Protein AF-A0AAD2Q0A9-F1 (afdb_monomer)

Nearest PDB structures (foldseek):
  6c7n-assembly1_A  TM=9.417E-01  e=1.596E-20  Sorghum bicolor
  5ou5-assembly1_A  TM=9.445E-01  e=5.425E-20  Zea mays
  1o0s-assembly1_A  TM=9.438E-01  e=5.722E-20  Ascaris suum
  6w53-assembly1_A  TM=9.276E-01  e=2.250E-18  Trypanosoma cruzi
  6w57-assembly1_A  TM=9.259E-01  e=3.443E-18  Trypanosoma cruzi

Structure (mmCIF, N/CA/C/O backbone):
data_AF-A0AAD2Q0A9-F1
#
_entry.id   AF-A0AAD2Q0A9-F1
#
loop_
_atom_site.group_PDB
_atom_site.id
_atom_site.type_symbol
_atom_site.label_atom_id
_atom_site.label_alt_id
_atom_site.label_comp_id
_atom_site.label_asym_id
_atom_site.label_entity_id
_atom_site.label_seq_id
_atom_site.pdbx_PDB_ins_code
_atom_site.Cartn_x
_atom_site.Cartn_y
_atom_site.Cartn_z
_atom_site.occupancy
_atom_site.B_iso_or_equiv
_atom_site.auth_seq_id
_atom_site.auth_comp_id
_atom_site.auth_asym_id
_atom_site.auth_atom_id
_atom_site.pdbx_PDB_model_num
ATOM 1 N N . MET A 1 1 ? -3.904 8.468 -7.027 1.00 68.75 1 MET A N 1
ATOM 2 C CA . MET A 1 1 ? -4.883 7.768 -7.883 1.00 68.75 1 MET A CA 1
ATOM 3 C C . MET A 1 1 ? -4.552 6.270 -8.038 1.00 68.75 1 MET A C 1
ATOM 5 O O . MET A 1 1 ? -4.933 5.677 -9.025 1.00 68.75 1 MET A O 1
ATOM 9 N N . GLN A 1 2 ? -3.884 5.630 -7.062 1.00 85.38 2 GLN A N 1
ATOM 10 C CA . GLN A 1 2 ? -3.440 4.222 -7.169 1.00 85.38 2 GLN A CA 1
ATOM 11 C C . GLN A 1 2 ? -4.469 3.221 -6.608 1.00 85.38 2 GLN A C 1
ATOM 13 O O . GLN A 1 2 ? -4.678 2.162 -7.181 1.00 85.38 2 GLN A O 1
ATOM 18 N N . LEU A 1 3 ? -5.215 3.592 -5.556 1.00 88.56 3 LEU A N 1
ATOM 19 C CA . LEU A 1 3 ? -6.382 2.806 -5.116 1.00 88.56 3 LEU A CA 1
ATOM 20 C C . LEU A 1 3 ? -7.463 2.711 -6.203 1.00 88.56 3 LEU A C 1
ATOM 22 O O . LEU A 1 3 ? -8.149 1.704 -6.298 1.00 88.56 3 LEU A O 1
ATOM 26 N N . MET A 1 4 ? -7.592 3.752 -7.033 1.00 92.31 4 MET A N 1
ATOM 27 C CA . MET A 1 4 ? -8.469 3.728 -8.205 1.00 92.31 4 MET A CA 1
ATOM 28 C C . MET A 1 4 ? -8.025 2.653 -9.193 1.00 92.31 4 MET A C 1
ATOM 30 O O . MET A 1 4 ? -8.854 1.851 -9.605 1.00 92.31 4 MET A O 1
ATOM 34 N N . SER A 1 5 ? -6.720 2.613 -9.491 1.00 89.31 5 SER A N 1
ATOM 35 C CA . SER A 1 5 ? -6.127 1.630 -10.397 1.00 89.31 5 SER A CA 1
ATOM 36 C C . SER A 1 5 ? -6.459 0.196 -9.990 1.00 89.31 5 SER A C 1
ATOM 38 O O . SER A 1 5 ? -6.957 -0.566 -10.812 1.00 89.31 5 SER A O 1
ATOM 40 N N . PHE A 1 6 ? -6.307 -0.134 -8.701 1.00 89.62 6 PHE A N 1
ATOM 41 C CA . PHE A 1 6 ? -6.691 -1.443 -8.164 1.00 89.62 6 PHE A CA 1
ATOM 42 C C . PHE A 1 6 ? -8.126 -1.830 -8.552 1.00 89.62 6 PHE A C 1
ATOM 44 O O . PHE A 1 6 ? -8.343 -2.879 -9.146 1.00 89.62 6 PHE A O 1
ATOM 51 N N . PHE A 1 7 ? -9.109 -0.966 -8.284 1.00 94.44 7 PHE A N 1
ATOM 52 C CA . PHE A 1 7 ? -10.502 -1.268 -8.618 1.00 94.44 7 PHE A CA 1
ATOM 53 C C . PHE A 1 7 ? -10.746 -1.358 -10.128 1.00 94.44 7 PHE A C 1
ATOM 55 O O . PHE A 1 7 ? -11.508 -2.214 -10.572 1.00 94.44 7 PHE A O 1
ATOM 62 N N . THR A 1 8 ? -10.111 -0.496 -10.922 1.00 93.38 8 THR A N 1
ATOM 63 C CA . THR A 1 8 ? -10.295 -0.502 -12.379 1.00 93.38 8 THR A CA 1
ATOM 64 C C . THR A 1 8 ? -9.646 -1.707 -13.055 1.00 93.38 8 THR A C 1
ATOM 66 O O . THR A 1 8 ? -10.203 -2.229 -14.017 1.00 93.38 8 THR A O 1
ATOM 69 N N . LEU A 1 9 ? -8.515 -2.197 -12.535 1.00 88.31 9 LEU A N 1
ATOM 7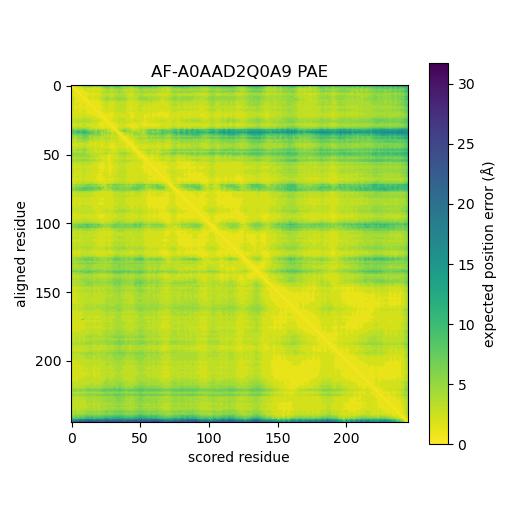0 C CA . LEU A 1 9 ? -7.879 -3.438 -12.993 1.00 88.31 9 LEU A CA 1
ATOM 71 C C . LEU A 1 9 ? -8.764 -4.658 -12.710 1.00 88.31 9 LEU A C 1
ATOM 73 O O . LEU A 1 9 ? -8.831 -5.570 -13.529 1.00 88.31 9 LEU A O 1
ATOM 77 N N . GLU A 1 10 ? -9.518 -4.621 -11.611 1.00 90.94 10 GLU A N 1
ATOM 78 C CA . GLU A 1 10 ? -10.544 -5.617 -11.271 1.00 90.94 10 GLU A CA 1
ATOM 79 C C . GLU A 1 10 ? -11.866 -5.426 -12.049 1.00 90.94 10 GLU A C 1
ATOM 81 O O . GLU A 1 10 ? -12.859 -6.107 -11.792 1.00 90.94 10 GLU A O 1
ATOM 86 N N . GLY A 1 11 ? -11.897 -4.510 -13.024 1.00 95.25 11 GLY A N 1
ATOM 87 C CA . GLY A 1 11 ? -13.002 -4.344 -13.968 1.00 95.25 11 GLY A CA 1
ATOM 88 C C . GLY A 1 11 ? -14.082 -3.342 -13.560 1.00 95.25 11 GLY A C 1
ATOM 89 O O . GLY A 1 11 ? -15.088 -3.235 -14.262 1.00 95.25 11 GLY A O 1
ATOM 90 N N . LEU A 1 12 ? -13.905 -2.594 -12.465 1.00 96.81 12 LEU A N 1
ATOM 91 C CA . LEU A 1 12 ? -14.829 -1.510 -12.118 1.00 96.81 12 LEU A CA 1
ATOM 92 C C . LEU A 1 12 ? -14.618 -0.311 -13.048 1.00 96.81 12 LEU A C 1
ATOM 94 O O . LEU A 1 12 ? -13.498 0.020 -13.437 1.00 96.81 12 LEU A O 1
ATOM 98 N N . SER A 1 13 ? -15.698 0.404 -13.347 1.00 96.44 13 SER A N 1
ATOM 99 C CA . SER A 1 13 ? -15.586 1.733 -13.944 1.00 96.44 13 SER A CA 1
ATOM 100 C C . SER A 1 13 ? -14.914 2.716 -12.978 1.00 96.44 13 SER A C 1
ATOM 102 O O . SER A 1 13 ? -14.933 2.542 -11.757 1.00 96.44 13 SER A O 1
ATOM 104 N N . GLU A 1 14 ? -14.370 3.812 -13.511 1.00 94.12 14 GLU A N 1
ATOM 105 C CA . GLU A 1 14 ? -13.808 4.894 -12.694 1.00 94.12 14 GLU A CA 1
ATOM 106 C C . GLU A 1 14 ? -14.829 5.416 -11.670 1.00 94.12 14 GLU A C 1
ATOM 108 O O . GLU A 1 14 ? -14.496 5.659 -10.512 1.00 94.12 14 GLU A O 1
ATOM 113 N N . GLN A 1 15 ? -16.100 5.545 -12.057 1.00 93.62 15 GLN A N 1
ATOM 114 C CA . GLN A 1 15 ? -17.137 5.987 -11.133 1.00 93.62 15 GLN A CA 1
ATOM 115 C C . GLN A 1 15 ? -17.336 4.993 -9.980 1.00 93.62 15 GLN A C 1
ATOM 117 O O . GLN A 1 15 ? -17.317 5.412 -8.822 1.00 93.62 15 GLN A O 1
ATOM 122 N N . GLU A 1 16 ? -17.487 3.702 -10.280 1.00 95.12 16 GLU A N 1
ATOM 123 C CA . GLU A 1 16 ? -17.683 2.666 -9.260 1.00 95.12 16 GLU A CA 1
ATOM 124 C C . GLU A 1 16 ? -16.478 2.569 -8.321 1.00 95.12 16 GLU A C 1
ATOM 126 O O . GLU A 1 16 ? -16.653 2.486 -7.107 1.00 95.12 16 GLU A O 1
ATOM 131 N N . ALA A 1 17 ? -15.257 2.633 -8.864 1.00 95.31 17 ALA A N 1
ATOM 132 C CA . ALA A 1 17 ? -14.016 2.656 -8.094 1.00 95.31 17 ALA A CA 1
ATOM 133 C C . ALA A 1 17 ? -13.975 3.846 -7.122 1.00 95.31 17 ALA A C 1
ATOM 135 O O . ALA A 1 17 ? -13.686 3.691 -5.934 1.00 95.31 17 ALA A O 1
ATOM 136 N N . ARG A 1 18 ? -14.336 5.039 -7.607 1.00 93.50 18 ARG A N 1
ATOM 137 C CA . ARG A 1 18 ? -14.375 6.270 -6.807 1.00 93.50 18 ARG A CA 1
ATOM 138 C C . ARG A 1 18 ? -15.386 6.176 -5.670 1.00 93.50 18 ARG A C 1
ATOM 140 O O . ARG A 1 18 ? -15.110 6.633 -4.566 1.00 93.50 18 ARG A O 1
ATOM 147 N N . GLU A 1 19 ? -16.529 5.546 -5.917 1.00 94.06 19 GLU A N 1
ATOM 148 C CA . GLU A 1 19 ? -17.577 5.320 -4.917 1.00 94.06 19 GLU A CA 1
ATOM 149 C C . GLU A 1 19 ? -17.174 4.308 -3.828 1.00 94.06 19 GLU A C 1
ATOM 151 O O . GLU A 1 19 ? -17.809 4.273 -2.770 1.00 94.06 19 GLU A O 1
ATOM 156 N N . ARG A 1 20 ? -16.087 3.542 -4.009 1.00 95.44 20 ARG A N 1
ATOM 157 C CA . ARG A 1 20 ? -15.498 2.700 -2.947 1.00 95.44 20 ARG A CA 1
ATOM 158 C C . ARG A 1 20 ? -14.573 3.459 -1.998 1.00 95.44 20 ARG A C 1
ATOM 160 O O . ARG A 1 20 ? -14.198 2.914 -0.963 1.00 95.44 20 ARG A O 1
ATOM 167 N N . ILE A 1 21 ? -14.209 4.698 -2.322 1.00 95.62 21 ILE A N 1
ATOM 168 C CA . ILE A 1 21 ? -13.228 5.479 -1.567 1.00 95.62 21 ILE A CA 1
ATOM 169 C C . ILE A 1 21 ? -13.941 6.605 -0.811 1.00 95.62 21 ILE A C 1
ATOM 171 O O . ILE A 1 21 ? -14.743 7.359 -1.363 1.00 95.62 21 ILE A O 1
ATOM 175 N N . TYR A 1 22 ? -13.629 6.724 0.478 1.00 96.38 22 TYR A N 1
ATOM 176 C CA . TYR A 1 22 ? -14.117 7.788 1.349 1.00 96.38 22 TYR A CA 1
ATOM 177 C C . TYR A 1 22 ? -12.916 8.491 1.969 1.00 96.38 22 TYR A C 1
ATOM 179 O O . TYR A 1 22 ? -12.043 7.846 2.546 1.00 96.38 22 TYR A O 1
ATOM 187 N N . LEU A 1 23 ? -12.873 9.816 1.851 1.00 95.94 23 LEU A N 1
ATOM 188 C CA . LEU A 1 23 ? -11.824 10.627 2.455 1.00 95.94 23 LEU A CA 1
ATOM 189 C C . LEU A 1 23 ? -12.352 11.358 3.687 1.00 95.94 23 LEU A C 1
ATOM 191 O O . LEU A 1 23 ? -13.476 11.863 3.703 1.00 95.94 23 LEU A O 1
ATOM 195 N N . VAL A 1 24 ? -11.501 11.445 4.702 1.00 95.50 24 VAL A N 1
ATOM 196 C CA . VAL A 1 24 ? -11.751 12.155 5.955 1.00 95.50 24 VAL A CA 1
ATOM 197 C C . VAL A 1 24 ? -10.560 13.072 6.207 1.00 95.50 24 VAL A C 1
ATOM 199 O O . VAL A 1 24 ? -9.417 12.684 5.977 1.00 95.50 24 VAL A O 1
ATOM 202 N N . ASP A 1 25 ? -10.817 14.295 6.658 1.00 93.81 25 ASP A N 1
ATOM 203 C CA . ASP A 1 25 ? -9.774 15.214 7.118 1.00 93.81 25 ASP A CA 1
ATOM 204 C C . ASP A 1 25 ? -10.146 15.827 8.479 1.00 93.81 25 ASP A C 1
ATOM 206 O O . ASP A 1 25 ? -11.088 15.380 9.134 1.00 93.81 25 ASP A O 1
ATOM 210 N N . SER A 1 26 ? -9.428 16.867 8.907 1.00 90.75 26 SER A N 1
ATOM 211 C CA . SER A 1 26 ? -9.621 17.518 10.207 1.00 90.75 26 SER A CA 1
ATOM 212 C C . SER A 1 26 ? -11.027 18.078 10.475 1.00 90.75 26 SER A C 1
ATOM 214 O O . SER A 1 26 ? -11.339 18.334 11.634 1.00 90.75 26 SER A O 1
ATOM 216 N N . GLN A 1 27 ? -11.886 18.263 9.463 1.00 91.56 27 GLN A N 1
ATOM 217 C CA . GLN A 1 27 ? -13.292 18.666 9.671 1.00 91.56 27 GLN A CA 1
ATOM 218 C C . GLN A 1 27 ? -14.304 17.539 9.376 1.00 91.56 27 GLN A C 1
ATOM 220 O O . GLN A 1 27 ? -15.504 17.798 9.295 1.00 91.56 27 GLN A O 1
ATOM 225 N N . GLY A 1 28 ? -13.838 16.300 9.165 1.00 94.12 28 GLY A N 1
ATOM 226 C CA . GLY A 1 28 ? -14.681 15.116 8.962 1.00 94.12 28 GLY A CA 1
ATOM 227 C C . GLY A 1 28 ? -14.747 14.594 7.525 1.00 94.12 28 GLY A C 1
ATOM 228 O O . GLY A 1 28 ? -13.816 14.798 6.739 1.00 94.12 28 GLY A O 1
ATOM 229 N N . LEU A 1 29 ? -15.851 13.915 7.187 1.00 96.81 29 LEU A N 1
ATOM 230 C CA . LEU A 1 29 ? -16.098 13.281 5.882 1.00 96.81 29 LEU A CA 1
ATOM 231 C C . LEU A 1 29 ? -16.088 14.299 4.733 1.00 96.81 29 LEU A C 1
ATOM 233 O O . LEU A 1 29 ? -16.687 15.367 4.837 1.00 96.81 29 LEU A O 1
ATOM 237 N N . ILE A 1 30 ? -15.421 13.997 3.617 1.00 96.31 30 ILE A N 1
ATOM 238 C CA . ILE A 1 30 ? -15.413 14.845 2.413 1.00 96.31 30 ILE A CA 1
ATOM 239 C C . ILE A 1 30 ? -16.629 14.521 1.531 1.00 96.31 30 ILE A C 1
ATOM 241 O O . ILE A 1 30 ? -16.757 13.414 1.012 1.00 96.31 30 ILE A O 1
ATOM 245 N N . TYR A 1 31 ? -17.509 15.504 1.326 1.00 95.62 31 TYR A N 1
ATOM 246 C CA . TYR A 1 31 ? -18.719 15.379 0.508 1.00 95.62 31 TYR A CA 1
ATOM 247 C C . TYR A 1 31 ? -19.056 16.684 -0.223 1.00 95.62 31 TYR A C 1
ATOM 249 O O . TYR A 1 31 ? -18.583 17.765 0.146 1.00 95.62 31 TYR A O 1
ATOM 257 N N . THR A 1 32 ? -19.861 16.584 -1.279 1.00 91.75 32 THR A N 1
ATOM 258 C CA . THR A 1 32 ? -20.321 17.740 -2.054 1.00 91.75 32 THR A CA 1
ATOM 259 C C . THR A 1 32 ? -21.258 18.600 -1.205 1.00 91.75 32 THR A C 1
ATOM 261 O O . THR A 1 32 ? -22.229 18.104 -0.650 1.00 91.75 32 THR A O 1
ATOM 264 N N . GLY A 1 33 ? -20.978 19.901 -1.097 1.00 85.81 33 GLY A N 1
ATOM 265 C CA . GLY A 1 33 ? -21.754 20.822 -0.251 1.00 85.81 33 GLY A CA 1
ATOM 266 C C . GLY A 1 33 ? -21.142 21.092 1.127 1.00 85.81 33 GLY A C 1
ATOM 267 O O . GLY A 1 33 ? -21.674 21.903 1.879 1.00 85.81 33 GLY A O 1
ATOM 268 N N . ARG A 1 34 ? -19.981 20.498 1.438 1.00 86.31 34 ARG A N 1
ATOM 269 C CA . ARG A 1 34 ? -19.195 20.788 2.651 1.00 86.31 34 ARG A CA 1
ATOM 270 C C . ARG A 1 34 ? -18.517 22.176 2.657 1.00 86.31 34 ARG A C 1
ATOM 272 O O . ARG A 1 34 ? -17.910 22.562 3.651 1.00 86.31 34 ARG A O 1
ATOM 279 N N . GLY A 1 35 ? -18.637 22.941 1.574 1.00 85.69 35 GLY A N 1
ATOM 280 C CA . GLY A 1 35 ? -17.975 24.234 1.382 1.00 85.69 35 GLY A CA 1
ATOM 281 C C . GLY A 1 35 ? -16.762 24.125 0.457 1.00 85.69 35 GLY A C 1
ATOM 282 O O . GLY A 1 35 ? -16.683 23.200 -0.349 1.00 85.69 35 GLY A O 1
ATOM 283 N N . ALA A 1 36 ? -15.836 25.083 0.557 1.00 87.50 36 ALA A N 1
ATOM 284 C CA . ALA A 1 36 ? -14.638 25.120 -0.279 1.00 87.50 36 ALA A CA 1
ATOM 285 C C . ALA A 1 36 ? -13.704 23.940 0.039 1.00 87.50 36 ALA A C 1
ATOM 287 O O . ALA A 1 36 ? -13.286 23.755 1.184 1.00 87.50 36 ALA A O 1
ATOM 288 N N . LEU A 1 37 ? -13.363 23.159 -0.985 1.00 89.62 37 LEU A N 1
ATOM 289 C CA . LEU A 1 37 ? -12.436 22.035 -0.906 1.00 89.62 37 LEU A CA 1
ATOM 290 C C . LEU A 1 37 ? -11.210 22.330 -1.775 1.00 89.62 37 LEU A C 1
ATOM 292 O O . LEU A 1 37 ? -11.274 23.093 -2.731 1.00 89.62 37 LEU A O 1
ATOM 296 N N . ALA A 1 38 ? -10.071 21.731 -1.433 1.00 87.56 38 ALA A N 1
ATOM 297 C CA . ALA A 1 38 ? -8.942 21.716 -2.356 1.00 87.56 38 ALA A CA 1
ATOM 298 C C . ALA A 1 38 ? -9.289 20.828 -3.561 1.00 87.56 38 ALA A C 1
ATOM 300 O O . ALA A 1 38 ? -9.920 19.789 -3.378 1.00 87.56 38 ALA A O 1
ATOM 301 N N . GLU A 1 39 ? -8.820 21.181 -4.758 1.00 86.12 39 GLU A N 1
ATOM 302 C CA . GLU A 1 39 ? -9.144 20.487 -6.019 1.00 86.12 39 GLU A CA 1
ATOM 303 C C . GLU A 1 39 ? -8.968 18.958 -5.931 1.00 86.12 39 GLU A C 1
ATOM 305 O O . GLU A 1 39 ? -9.859 18.185 -6.277 1.00 86.12 39 GLU A O 1
ATOM 310 N N . HIS A 1 40 ? -7.865 18.495 -5.334 1.00 84.81 40 HIS A N 1
ATOM 311 C CA . HIS A 1 40 ? -7.590 17.062 -5.164 1.00 84.81 40 HIS A CA 1
ATOM 312 C C . HIS A 1 40 ? -8.579 16.329 -4.231 1.00 84.81 40 HIS A C 1
ATOM 314 O O . HIS A 1 40 ? -8.655 15.101 -4.261 1.00 84.81 40 HIS A O 1
ATOM 320 N N . LYS A 1 41 ? -9.332 17.050 -3.389 1.00 88.69 41 LYS A N 1
ATOM 321 C CA . LYS A 1 41 ? -10.391 16.504 -2.521 1.00 88.69 41 LYS A CA 1
ATOM 322 C C . LYS A 1 41 ? -11.747 16.476 -3.218 1.00 88.69 41 LYS A C 1
ATOM 324 O O . LYS A 1 41 ? -12.554 15.603 -2.913 1.00 88.69 41 LYS A O 1
ATOM 329 N N . GLU A 1 42 ? -11.997 17.402 -4.142 1.00 90.88 42 GLU A N 1
ATOM 330 C CA . GLU A 1 42 ? -13.268 17.489 -4.872 1.00 90.88 42 GLU A CA 1
ATOM 331 C C . GLU A 1 42 ? -13.534 16.235 -5.698 1.00 90.88 42 GLU A C 1
ATOM 333 O O . GLU A 1 42 ? -14.661 15.738 -5.726 1.00 90.88 42 GLU A O 1
ATOM 338 N N . TYR A 1 43 ? -12.484 15.676 -6.303 1.00 90.94 43 TYR A N 1
ATOM 339 C CA . TYR A 1 43 ? -12.585 14.444 -7.077 1.00 90.94 43 TYR A CA 1
ATOM 340 C C . TYR A 1 43 ? -13.192 13.294 -6.248 1.00 90.94 43 TYR A C 1
ATOM 342 O O . TYR A 1 43 ? -14.120 12.628 -6.706 1.00 90.94 43 TYR A O 1
ATOM 350 N N . PHE A 1 44 ? -12.763 13.116 -4.993 1.00 93.12 44 PHE A N 1
ATOM 351 C CA . PHE A 1 44 ? -13.258 12.066 -4.088 1.00 93.12 44 PHE A CA 1
ATOM 352 C C . PHE A 1 44 ? -14.411 12.502 -3.175 1.00 93.12 44 PHE A C 1
ATOM 354 O O . PHE A 1 44 ? -14.829 11.740 -2.302 1.00 93.12 44 PHE A O 1
ATOM 361 N N . ALA A 1 45 ? -14.944 13.712 -3.349 1.00 94.62 45 ALA A N 1
ATOM 362 C CA . ALA A 1 45 ? -16.076 14.158 -2.556 1.00 94.62 45 ALA A CA 1
ATOM 363 C C . ALA A 1 45 ? -17.306 13.282 -2.837 1.00 94.62 45 ALA A C 1
ATOM 365 O O . ALA A 1 45 ? -17.706 13.083 -3.991 1.00 94.62 45 ALA A O 1
ATOM 366 N N . ARG A 1 46 ? -17.922 12.775 -1.763 1.00 94.94 46 ARG A N 1
ATOM 367 C CA . ARG A 1 46 ? -19.180 12.023 -1.822 1.00 94.94 46 ARG A CA 1
ATOM 368 C C . ARG A 1 46 ? -20.297 12.887 -2.389 1.00 94.94 46 ARG A C 1
ATOM 370 O O . ARG A 1 46 ? -20.683 13.881 -1.778 1.00 94.94 46 ARG A O 1
ATOM 377 N N . ARG A 1 47 ? -20.800 12.504 -3.563 1.00 92.38 47 ARG A N 1
ATOM 378 C CA . ARG A 1 47 ? -21.910 13.188 -4.252 1.00 92.38 47 ARG A CA 1
ATOM 379 C C . ARG A 1 47 ? -23.276 12.663 -3.813 1.00 92.38 47 ARG A C 1
ATOM 381 O O . ARG A 1 47 ? -24.282 13.335 -3.985 1.00 92.38 47 ARG A O 1
ATOM 388 N N . ASP A 1 48 ? -23.287 11.460 -3.259 1.00 91.81 48 ASP A N 1
ATOM 389 C CA . ASP A 1 48 ? -24.448 10.718 -2.782 1.00 91.81 48 ASP A CA 1
ATOM 390 C C . ASP A 1 48 ? -24.834 11.057 -1.331 1.00 91.81 48 ASP A C 1
ATOM 392 O O . ASP A 1 48 ? -25.903 10.661 -0.870 1.00 91.81 48 ASP A O 1
ATOM 396 N N . TYR A 1 49 ? -23.998 11.811 -0.610 1.00 94.25 49 TYR A N 1
ATOM 397 C CA . TYR A 1 49 ? -24.265 12.217 0.767 1.00 94.25 49 TYR A CA 1
ATOM 398 C C . TYR A 1 49 ? -24.882 13.619 0.848 1.00 94.25 49 TYR A C 1
ATOM 400 O O . TYR A 1 49 ? -24.247 14.606 0.481 1.00 94.25 49 TYR A O 1
ATOM 408 N N . THR A 1 50 ? -26.099 13.710 1.392 1.00 91.12 50 THR A N 1
ATOM 409 C CA . THR A 1 50 ? -26.849 14.971 1.584 1.00 91.12 50 THR A CA 1
ATOM 410 C C . THR A 1 50 ? -27.203 15.259 3.050 1.00 91.12 50 THR A C 1
ATOM 412 O O . THR A 1 50 ? -27.949 16.194 3.341 1.00 91.12 50 THR A O 1
ATOM 415 N N . GLY A 1 51 ? -26.689 14.451 3.983 1.00 91.94 51 GLY A N 1
ATOM 416 C CA . GLY A 1 51 ? -26.950 14.589 5.415 1.00 91.94 51 GLY A CA 1
ATOM 417 C C . GLY A 1 51 ? -26.163 15.724 6.092 1.00 91.94 51 GLY A C 1
ATOM 418 O O . GLY A 1 51 ? -25.373 16.424 5.451 1.00 91.94 51 GLY A O 1
ATOM 419 N N . PRO A 1 52 ? -26.346 15.915 7.414 1.00 94.00 52 PRO A N 1
ATOM 420 C CA . PRO A 1 52 ? -25.575 16.891 8.184 1.00 94.00 52 PRO A CA 1
ATOM 421 C C . PRO A 1 52 ? -24.072 16.544 8.200 1.00 94.00 52 PRO A C 1
ATOM 423 O O . PRO A 1 52 ? -23.712 15.382 8.019 1.00 94.00 52 PRO A O 1
ATOM 426 N N . PRO A 1 53 ? -23.161 17.500 8.452 1.00 95.19 53 PRO A N 1
ATOM 427 C CA . PRO A 1 53 ? -21.728 17.208 8.491 1.00 95.19 53 PRO A CA 1
ATOM 428 C C . PRO A 1 53 ? -21.369 16.098 9.497 1.00 95.19 53 PRO A C 1
ATOM 430 O O . PRO A 1 53 ? -21.629 16.245 10.692 1.00 95.19 53 PRO A O 1
ATOM 433 N N . ILE A 1 54 ? -20.714 15.027 9.032 1.00 96.38 54 ILE A N 1
ATOM 434 C CA . ILE A 1 54 ? -20.162 13.966 9.892 1.00 96.38 54 ILE A CA 1
ATOM 435 C C . ILE A 1 54 ? -18.717 14.323 10.239 1.00 96.38 54 ILE A C 1
ATOM 437 O O . ILE A 1 54 ? -17.848 14.305 9.366 1.00 96.38 54 ILE A O 1
ATOM 441 N N . LYS A 1 55 ? -18.468 14.690 11.501 1.00 94.38 55 LYS A N 1
ATOM 442 C CA . LYS A 1 55 ? -17.190 15.286 11.926 1.00 94.38 55 LYS A CA 1
ATOM 443 C C . LYS A 1 55 ? -16.220 14.304 12.570 1.00 94.38 55 LYS A C 1
ATOM 445 O O . LYS A 1 55 ? -15.023 14.402 12.324 1.00 94.38 55 LYS A O 1
ATOM 450 N N . ASN A 1 56 ? -16.714 13.406 13.419 1.00 94.56 56 ASN A N 1
ATOM 451 C CA . ASN A 1 56 ? -15.862 12.465 14.139 1.00 94.56 56 ASN A CA 1
ATOM 452 C C . ASN A 1 56 ? -15.674 11.171 13.330 1.00 94.56 56 ASN A C 1
ATOM 454 O O . ASN A 1 56 ? -16.519 10.805 12.515 1.00 94.56 56 ASN A O 1
ATOM 458 N N . LEU A 1 57 ? -14.546 10.488 13.543 1.00 96.56 57 LEU A N 1
ATOM 459 C CA . LEU A 1 57 ? -14.206 9.286 12.782 1.00 96.56 57 LEU A CA 1
ATOM 460 C C . LEU A 1 57 ? -15.174 8.127 13.062 1.00 96.56 57 LEU A C 1
ATOM 462 O O . LEU A 1 57 ? -15.528 7.409 12.135 1.00 96.56 57 LEU A O 1
ATOM 466 N N . LEU A 1 58 ? -15.636 7.963 14.306 1.00 97.25 58 LEU A N 1
ATOM 467 C CA . LEU A 1 58 ? -16.554 6.883 14.684 1.00 9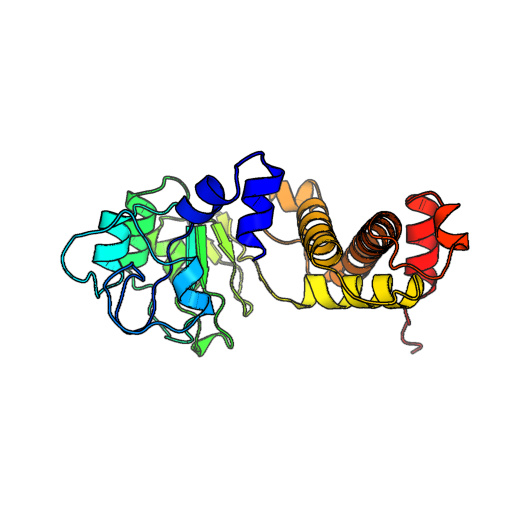7.25 58 LEU A CA 1
ATOM 468 C C . LEU A 1 58 ? -17.875 6.941 13.909 1.00 97.25 58 LEU A C 1
ATOM 470 O O . LEU A 1 58 ? -18.295 5.933 13.347 1.00 97.25 58 LEU A O 1
ATOM 474 N N . ASP A 1 59 ? -18.490 8.115 13.802 1.00 97.25 59 ASP A N 1
ATOM 475 C CA . ASP A 1 59 ? -19.722 8.320 13.040 1.00 97.25 59 ASP A CA 1
ATOM 476 C C . ASP A 1 59 ? -19.487 8.074 11.547 1.00 97.25 59 ASP A C 1
ATOM 478 O O . ASP A 1 59 ? -20.346 7.504 10.872 1.00 97.25 59 ASP A O 1
ATOM 482 N N . VAL A 1 60 ? -18.307 8.443 11.024 1.00 97.62 60 VAL A N 1
ATOM 483 C CA . VAL A 1 60 ? -17.935 8.101 9.644 1.00 97.62 60 VAL A CA 1
ATOM 484 C C . VAL A 1 60 ? -17.872 6.587 9.473 1.00 97.62 60 VAL A C 1
ATOM 486 O O . VAL A 1 60 ? -18.437 6.078 8.510 1.00 97.62 60 VAL A O 1
ATOM 489 N N . LEU A 1 61 ? -17.246 5.849 10.393 1.00 98.00 61 LEU A N 1
ATOM 490 C CA . LEU A 1 61 ? -17.190 4.387 10.314 1.00 98.00 61 LEU A CA 1
ATOM 491 C C . LEU A 1 61 ? -18.580 3.750 10.379 1.00 98.00 61 LEU A C 1
ATOM 493 O O . LEU A 1 61 ? -18.855 2.829 9.616 1.00 98.00 61 LEU A O 1
ATOM 497 N N . GLN A 1 62 ? -19.468 4.254 11.236 1.00 96.88 62 GLN A N 1
ATOM 498 C CA . GLN A 1 62 ? -20.834 3.737 11.354 1.00 96.88 62 GLN A CA 1
ATOM 499 C C . GLN A 1 62 ? -21.672 3.996 10.098 1.00 96.88 62 GLN A C 1
ATOM 501 O O . GLN A 1 62 ? -22.476 3.149 9.699 1.00 96.88 62 GLN A O 1
ATOM 506 N N . TYR A 1 63 ? -21.471 5.151 9.461 1.00 96.88 63 TYR A N 1
ATOM 507 C CA . TYR A 1 63 ? -22.132 5.497 8.208 1.00 96.88 63 TYR A CA 1
ATOM 508 C C . TYR A 1 63 ? -21.574 4.696 7.021 1.00 96.88 63 TYR A C 1
ATOM 510 O O . TYR A 1 63 ? -22.334 4.057 6.296 1.00 96.88 63 TYR A O 1
ATOM 518 N N . VAL A 1 64 ? -20.252 4.720 6.834 1.00 97.06 64 VAL A N 1
ATOM 519 C CA . VAL A 1 64 ? -19.565 4.151 5.662 1.00 97.06 64 VAL A CA 1
ATOM 520 C C . VAL A 1 64 ? -19.468 2.631 5.732 1.00 97.06 64 VAL A C 1
ATOM 522 O O . VAL A 1 64 ? -19.552 1.965 4.704 1.00 97.06 64 VAL A O 1
ATOM 525 N N . LYS A 1 65 ? -19.281 2.083 6.936 1.00 98.00 65 LYS A N 1
ATOM 526 C CA . LYS A 1 65 ? -18.998 0.664 7.192 1.00 98.00 65 LYS A CA 1
ATOM 527 C C . LYS A 1 65 ? -17.824 0.131 6.351 1.00 98.00 65 LYS A C 1
ATOM 529 O O . LYS A 1 65 ? -17.998 -0.826 5.596 1.00 98.00 65 LYS A O 1
ATOM 534 N N . PRO A 1 66 ? -16.635 0.762 6.424 1.00 98.00 66 PRO A N 1
ATOM 535 C CA . PRO A 1 66 ? -15.525 0.409 5.550 1.00 98.00 66 PRO A CA 1
ATOM 536 C C . PRO A 1 66 ? -14.908 -0.942 5.930 1.00 98.00 66 PRO A C 1
ATOM 538 O O . PRO A 1 66 ? -14.918 -1.343 7.094 1.00 98.00 66 PRO A O 1
ATOM 541 N N . THR A 1 67 ? -14.298 -1.602 4.946 1.00 98.00 67 THR A N 1
ATOM 542 C CA . THR A 1 67 ? -13.494 -2.821 5.143 1.00 98.00 67 THR A CA 1
ATOM 543 C C . THR A 1 67 ? -12.032 -2.518 5.469 1.00 98.00 67 THR A C 1
ATOM 545 O O . THR A 1 67 ? -11.365 -3.305 6.143 1.00 98.00 67 THR A O 1
ATOM 548 N N . ALA A 1 68 ? -11.547 -1.357 5.024 1.00 98.12 68 ALA A N 1
ATOM 549 C CA . ALA A 1 68 ? -10.196 -0.875 5.250 1.00 98.12 68 ALA A CA 1
ATOM 550 C C . ALA A 1 68 ? -10.187 0.544 5.816 1.00 98.12 68 ALA A C 1
ATOM 552 O O . ALA A 1 68 ? -10.915 1.420 5.349 1.00 98.12 68 ALA A O 1
ATOM 553 N N . LEU A 1 69 ? -9.321 0.767 6.800 1.00 98.25 69 LEU A N 1
ATOM 554 C CA . LEU A 1 69 ? -9.074 2.057 7.422 1.00 98.25 69 LEU A CA 1
ATOM 555 C C . LEU A 1 69 ? -7.583 2.394 7.302 1.00 98.25 69 LEU A C 1
ATOM 557 O O . LEU A 1 69 ? -6.737 1.691 7.850 1.00 98.25 69 LEU A O 1
ATOM 561 N N . MET A 1 70 ? -7.263 3.466 6.573 1.00 97.38 70 MET A N 1
ATOM 562 C CA . MET A 1 70 ? -5.886 3.898 6.305 1.00 97.38 70 MET A CA 1
ATOM 563 C C . MET A 1 70 ? -5.631 5.280 6.911 1.00 97.38 70 MET A C 1
ATOM 565 O O . MET A 1 70 ? -6.357 6.233 6.629 1.00 97.38 70 MET A O 1
ATOM 569 N N . GLY A 1 71 ? -4.602 5.387 7.747 1.00 96.50 71 GLY A N 1
ATOM 570 C CA . GLY A 1 71 ? -4.221 6.603 8.457 1.00 96.50 71 GLY A CA 1
ATOM 571 C C . GLY A 1 71 ? -3.030 7.280 7.790 1.00 96.50 71 GLY A C 1
ATOM 572 O O . GLY A 1 71 ? -1.967 6.679 7.684 1.00 96.50 71 GLY A O 1
ATOM 573 N N . LEU A 1 72 ? -3.210 8.517 7.321 1.00 93.31 72 LEU A N 1
ATOM 574 C CA . LEU A 1 72 ? -2.153 9.344 6.717 1.00 93.31 72 LEU A CA 1
ATOM 575 C C . LEU A 1 72 ? -2.182 10.778 7.275 1.00 93.31 72 LEU A C 1
ATOM 577 O O . LEU A 1 72 ? -1.947 11.749 6.557 1.00 93.31 72 LEU A O 1
ATOM 581 N N . SER A 1 73 ? -2.573 10.923 8.541 1.00 89.50 73 SER A N 1
ATOM 582 C CA . SER A 1 73 ? -2.962 12.214 9.124 1.00 89.50 73 SER A CA 1
ATOM 583 C C . SER A 1 73 ? -1.914 12.832 10.043 1.00 89.50 73 SER A C 1
ATOM 585 O O . SER A 1 73 ? -2.054 13.989 10.433 1.00 89.50 73 SER A O 1
ATOM 587 N N . THR A 1 74 ? -0.884 12.073 10.427 1.00 87.44 74 THR A N 1
ATOM 588 C CA . THR A 1 74 ? 0.073 12.396 11.502 1.00 87.44 74 THR A CA 1
ATOM 589 C C . THR A 1 74 ? -0.568 12.638 12.875 1.00 87.44 74 THR A C 1
ATOM 591 O O . THR A 1 74 ? 0.086 13.125 13.798 1.00 87.44 74 THR A O 1
ATOM 594 N N . SER A 1 75 ? -1.846 12.284 13.031 1.00 87.88 75 SER A N 1
ATOM 595 C CA . SER A 1 75 ? -2.586 12.399 14.281 1.00 87.88 75 SER A CA 1
ATOM 596 C C . SER A 1 75 ? -2.411 11.114 15.088 1.00 87.88 75 SER A C 1
ATOM 598 O O . SER A 1 75 ? -3.117 10.126 14.894 1.00 87.88 75 SER A O 1
ATOM 600 N N . SER A 1 76 ? -1.430 11.138 15.991 1.00 89.44 76 SER A N 1
ATOM 601 C CA . SER A 1 76 ? -1.159 10.030 16.911 1.00 89.44 76 SER A CA 1
ATOM 602 C C . SER A 1 76 ? -2.410 9.674 17.720 1.00 89.44 76 SER A C 1
ATOM 604 O O . SER A 1 76 ? -3.081 10.569 18.238 1.00 89.44 76 SER A O 1
ATOM 606 N N . GLY A 1 77 ? -2.732 8.382 17.806 1.00 89.19 77 GLY A N 1
ATOM 607 C CA . GLY A 1 77 ? -3.902 7.889 18.541 1.00 89.19 77 GLY A CA 1
ATOM 608 C C . GLY A 1 77 ? -5.257 8.146 17.868 1.00 89.19 77 GLY A C 1
ATOM 609 O O . GLY A 1 77 ? -6.291 7.936 18.499 1.00 89.19 77 GLY A O 1
ATOM 610 N N . ALA A 1 78 ? -5.288 8.595 16.605 1.00 94.31 78 ALA A N 1
ATOM 611 C CA . ALA A 1 78 ? -6.542 8.794 15.872 1.00 94.31 78 ALA A CA 1
ATOM 612 C C . ALA A 1 78 ? -7.354 7.498 15.706 1.00 94.31 78 ALA A C 1
ATOM 614 O O . ALA A 1 78 ? -8.582 7.550 15.610 1.00 94.31 78 ALA A O 1
ATOM 615 N N . PHE A 1 79 ? -6.692 6.338 15.686 1.00 97.56 79 PHE A N 1
ATOM 616 C CA . PHE A 1 79 ? -7.349 5.033 15.722 1.00 97.56 79 PHE A CA 1
ATOM 617 C C . PHE A 1 79 ? -7.433 4.557 17.173 1.00 97.56 79 PHE A C 1
ATOM 619 O O . PHE A 1 79 ? -6.689 3.676 17.596 1.00 97.56 79 PHE A O 1
ATOM 626 N N . SER A 1 80 ? -8.336 5.174 17.940 1.00 97.38 80 SER A N 1
ATOM 627 C CA . SER A 1 80 ? -8.594 4.800 19.335 1.00 97.38 80 SER A CA 1
ATOM 628 C C . SER A 1 80 ? -9.102 3.358 19.472 1.00 97.38 80 SER A C 1
ATOM 630 O O . SER A 1 80 ? -9.510 2.721 18.494 1.00 97.38 80 SER A O 1
ATOM 632 N N . THR A 1 81 ? -9.148 2.850 20.705 1.00 98.19 81 THR A N 1
ATOM 633 C CA . THR A 1 81 ? -9.735 1.541 21.024 1.00 98.19 81 THR A CA 1
ATOM 634 C C . THR A 1 81 ? -11.138 1.381 20.437 1.00 98.19 81 THR A C 1
ATOM 636 O O . THR A 1 81 ? -11.420 0.372 19.795 1.00 98.19 81 THR A O 1
ATOM 639 N N . GLU A 1 82 ? -12.004 2.386 20.579 1.00 98.38 82 GLU A N 1
ATOM 640 C CA . GLU A 1 82 ? -13.375 2.361 20.060 1.00 98.38 82 GLU A CA 1
ATOM 641 C C . GLU A 1 82 ? -13.401 2.307 18.529 1.00 98.38 82 GLU A C 1
ATOM 643 O O . GLU A 1 82 ? -14.239 1.618 17.946 1.00 98.38 82 GLU A O 1
ATOM 648 N N . VAL A 1 83 ? -12.475 3.006 17.864 1.00 98.38 83 VAL A N 1
ATOM 649 C CA . VAL A 1 83 ? -12.331 2.986 16.401 1.00 98.38 83 VAL A CA 1
ATOM 650 C C . VAL A 1 83 ? -11.930 1.590 15.926 1.00 98.38 83 VAL A C 1
ATOM 652 O O . VAL A 1 83 ? -12.566 1.039 15.025 1.00 98.38 83 VAL A O 1
ATOM 655 N N . ILE A 1 84 ? -10.927 0.986 16.566 1.00 98.69 84 ILE A N 1
ATOM 656 C CA . ILE A 1 84 ? -10.442 -0.359 16.231 1.00 98.69 84 ILE A CA 1
ATOM 657 C C . ILE A 1 84 ? -11.531 -1.409 16.492 1.00 98.69 84 ILE A C 1
ATOM 659 O O . ILE A 1 84 ? -11.801 -2.249 15.633 1.00 98.69 84 ILE A O 1
ATOM 663 N N . GLN A 1 85 ? -12.210 -1.336 17.639 1.00 98.56 85 GLN A N 1
ATOM 664 C CA . GLN A 1 85 ? -13.318 -2.235 17.971 1.00 98.56 85 GLN A CA 1
ATOM 665 C C . GLN A 1 85 ? -14.495 -2.072 17.007 1.00 98.56 85 GLN A C 1
ATOM 667 O O . GLN A 1 85 ? -15.111 -3.064 16.624 1.00 98.56 85 GLN A O 1
ATOM 672 N N . THR A 1 86 ? -14.785 -0.846 16.560 1.00 98.62 86 THR A N 1
ATOM 673 C CA . THR A 1 86 ? -15.812 -0.596 15.539 1.00 98.62 86 THR A CA 1
ATOM 674 C C . THR A 1 86 ? -15.436 -1.270 14.219 1.00 98.62 86 THR A C 1
ATOM 676 O O . THR A 1 86 ? -16.261 -1.974 13.642 1.00 98.62 86 THR A O 1
ATOM 679 N N . MET A 1 87 ? -14.181 -1.145 13.769 1.00 98.69 87 MET A N 1
ATOM 680 C CA . MET A 1 87 ? -13.696 -1.854 12.577 1.00 98.69 87 MET A CA 1
ATOM 681 C C . MET A 1 87 ? -13.818 -3.379 12.712 1.00 98.69 87 MET A C 1
ATOM 683 O O . MET A 1 87 ? -14.246 -4.032 11.760 1.00 98.69 87 MET A O 1
ATOM 687 N N . ALA A 1 88 ? -13.496 -3.936 13.884 1.00 98.56 88 ALA A N 1
ATOM 688 C CA . ALA A 1 88 ? -13.627 -5.367 14.175 1.00 98.56 88 ALA A CA 1
ATOM 689 C C . ALA A 1 88 ? -15.083 -5.848 14.271 1.00 98.56 88 ALA A C 1
ATOM 691 O O . ALA A 1 88 ? -15.382 -6.990 13.935 1.00 98.56 88 ALA A O 1
ATOM 692 N N . ALA A 1 89 ? -16.004 -4.995 14.722 1.00 98.31 89 ALA A N 1
ATOM 693 C CA . ALA A 1 89 ? -17.429 -5.313 14.754 1.00 98.31 89 ALA A CA 1
ATOM 694 C C . ALA A 1 89 ? -18.045 -5.313 13.346 1.00 98.31 89 ALA A C 1
ATOM 696 O O . ALA A 1 89 ? -18.940 -6.106 13.059 1.00 98.31 89 ALA A O 1
ATOM 697 N N . LEU A 1 90 ? -17.561 -4.430 12.468 1.00 98.38 90 LEU A N 1
ATOM 698 C CA . LEU A 1 90 ? -18.025 -4.311 11.086 1.00 98.38 90 LEU A CA 1
ATOM 699 C C . LEU A 1 90 ? -17.456 -5.402 10.169 1.00 98.38 90 LEU A C 1
ATOM 701 O O . LEU A 1 90 ? -18.103 -5.768 9.190 1.00 98.38 90 LEU A O 1
ATOM 705 N N . ASN A 1 91 ? -16.262 -5.920 10.474 1.00 98.44 91 ASN A N 1
ATOM 706 C CA . ASN A 1 91 ? -15.514 -6.800 9.582 1.00 98.44 91 ASN A CA 1
ATOM 707 C C . ASN A 1 91 ? -14.953 -8.014 10.337 1.00 98.44 91 ASN A C 1
ATOM 709 O O . ASN A 1 91 ? -14.281 -7.833 11.348 1.00 98.44 91 ASN A O 1
ATOM 713 N N . PRO A 1 92 ? -15.103 -9.250 9.822 1.00 97.62 92 PRO A N 1
ATOM 714 C CA . PRO A 1 92 ? -14.471 -10.428 10.425 1.00 97.62 92 PRO A CA 1
ATOM 715 C C . PRO A 1 92 ? -12.936 -10.366 10.462 1.00 97.62 92 PRO A C 1
ATOM 717 O O . PRO A 1 92 ? -12.318 -10.995 11.321 1.00 97.62 92 PRO A O 1
ATOM 720 N N . LEU A 1 93 ? -12.343 -9.643 9.508 1.00 97.50 93 LEU A N 1
ATOM 721 C CA . LEU A 1 93 ? -10.908 -9.426 9.359 1.00 97.50 93 LEU A CA 1
ATOM 722 C C . LEU A 1 93 ? -10.671 -7.993 8.828 1.00 97.50 93 LEU A C 1
ATOM 724 O O . LEU A 1 93 ? -10.538 -7.807 7.618 1.00 97.50 93 LEU A O 1
ATOM 728 N N . PRO A 1 94 ? -10.713 -6.960 9.689 1.00 98.38 94 PRO A N 1
ATOM 729 C CA . PRO A 1 94 ? -10.515 -5.570 9.284 1.00 98.38 94 PRO A CA 1
ATOM 730 C C . PRO A 1 94 ? -9.097 -5.308 8.767 1.00 98.38 94 PRO A C 1
ATOM 732 O O . PRO A 1 94 ? -8.121 -5.832 9.307 1.00 98.38 94 PRO A O 1
ATOM 735 N N . ILE A 1 95 ? -8.982 -4.426 7.772 1.00 98.56 95 ILE A N 1
ATOM 736 C CA . ILE A 1 95 ? -7.702 -3.853 7.336 1.00 98.56 95 ILE A CA 1
ATOM 737 C C . ILE A 1 95 ? -7.488 -2.534 8.088 1.00 98.56 95 ILE A C 1
ATOM 739 O O . ILE A 1 95 ? -8.298 -1.615 7.964 1.00 98.56 95 ILE A O 1
ATOM 743 N N . ILE A 1 96 ? -6.411 -2.430 8.870 1.00 98.56 96 ILE A N 1
ATOM 744 C CA . ILE A 1 96 ? -6.082 -1.234 9.665 1.00 98.56 96 ILE A CA 1
ATOM 745 C C . ILE A 1 96 ? -4.632 -0.849 9.400 1.00 98.56 96 ILE A C 1
ATOM 747 O O . ILE A 1 96 ? -3.712 -1.506 9.885 1.00 98.56 96 ILE A O 1
ATOM 751 N N . PHE A 1 97 ? -4.427 0.210 8.617 1.00 98.00 97 PHE A N 1
ATOM 752 C CA . PHE A 1 97 ? -3.106 0.649 8.170 1.00 98.00 97 PHE A CA 1
ATOM 753 C C . PHE A 1 97 ? -2.758 2.036 8.730 1.00 98.00 97 PHE A C 1
ATOM 755 O O . PHE A 1 97 ? -3.108 3.043 8.108 1.00 98.00 97 PHE A O 1
ATOM 762 N N . PRO A 1 98 ? -2.084 2.135 9.888 1.00 96.75 98 PRO A N 1
ATOM 763 C CA . PRO A 1 98 ? -1.574 3.406 10.393 1.00 96.75 98 PRO A CA 1
ATOM 764 C C . PRO A 1 98 ? -0.236 3.751 9.709 1.00 96.75 98 PRO A C 1
ATOM 766 O O . PRO A 1 98 ? 0.834 3.251 10.066 1.00 96.75 98 PRO A O 1
ATOM 769 N N . LEU A 1 99 ? -0.282 4.568 8.655 1.00 95.50 99 LEU A N 1
ATOM 770 C CA . LEU A 1 99 ? 0.857 4.804 7.755 1.00 95.50 99 LEU A CA 1
ATOM 771 C C . LEU A 1 99 ? 1.664 6.061 8.098 1.00 95.50 99 LEU A C 1
ATOM 773 O O . LEU A 1 99 ? 2.687 6.328 7.460 1.00 95.50 99 LEU A O 1
ATOM 777 N N . SER A 1 100 ? 1.241 6.829 9.102 1.00 93.12 100 SER A N 1
ATOM 778 C CA . SER A 1 100 ? 1.974 8.010 9.548 1.00 93.12 100 SER A CA 1
ATOM 779 C C . SER A 1 100 ? 3.350 7.657 10.125 1.00 93.12 100 SER A C 1
ATOM 781 O O . SER A 1 100 ? 3.520 6.694 10.869 1.00 93.12 100 SER A O 1
ATOM 783 N N . ASN A 1 101 ? 4.355 8.468 9.782 1.00 88.50 101 ASN A N 1
ATOM 784 C CA . ASN A 1 101 ? 5.745 8.300 10.213 1.00 88.50 101 ASN A CA 1
ATOM 785 C C . ASN A 1 101 ? 6.221 9.523 11.008 1.00 88.50 101 ASN A C 1
ATOM 787 O O . ASN A 1 101 ? 5.836 10.638 10.654 1.00 88.50 101 ASN A O 1
ATOM 791 N N . PRO A 1 102 ? 7.127 9.371 11.998 1.00 89.50 102 PRO A N 1
ATOM 792 C CA . PRO A 1 102 ? 7.668 8.116 12.554 1.00 89.50 102 PRO A CA 1
ATOM 793 C C . PRO A 1 102 ? 6.688 7.436 13.535 1.00 89.50 102 PRO A C 1
ATOM 795 O O . PRO A 1 102 ? 5.624 7.988 13.780 1.00 89.50 102 PRO A O 1
ATOM 798 N N . VAL A 1 103 ? 7.061 6.302 14.154 1.00 86.94 103 VAL A N 1
ATOM 799 C CA . VAL A 1 103 ? 6.218 5.490 15.078 1.00 86.94 103 VAL A CA 1
ATOM 800 C C . VAL A 1 103 ? 5.347 6.319 16.035 1.00 86.94 103 VAL A C 1
ATOM 802 O O . VAL A 1 103 ? 4.163 6.046 16.176 1.00 86.94 103 VAL A O 1
ATOM 805 N N . LYS A 1 104 ? 5.891 7.375 16.659 1.00 89.44 104 LYS A N 1
ATOM 806 C CA . LYS A 1 104 ? 5.144 8.250 17.592 1.00 89.44 104 LYS A CA 1
ATOM 807 C C . LYS A 1 104 ? 3.942 8.984 16.971 1.00 89.44 104 LYS A C 1
ATOM 809 O O . LYS A 1 104 ? 3.102 9.490 17.708 1.00 89.44 104 LYS A O 1
ATOM 814 N N . LEU A 1 105 ? 3.890 9.096 15.644 1.00 92.75 105 LEU A N 1
ATOM 815 C CA . LEU A 1 105 ? 2.800 9.705 14.875 1.00 92.75 105 LEU A CA 1
ATOM 816 C C . LEU A 1 105 ? 1.858 8.664 14.254 1.00 92.75 105 LEU A C 1
ATOM 818 O O . LEU A 1 105 ? 0.908 9.063 13.587 1.00 92.75 105 LEU A O 1
ATOM 822 N N . SER A 1 106 ? 2.114 7.369 14.462 1.00 93.00 106 SER A N 1
ATOM 823 C CA . SER A 1 106 ? 1.240 6.278 14.026 1.00 93.00 106 SER A CA 1
ATOM 824 C C . SER A 1 106 ? -0.153 6.439 14.638 1.00 93.00 106 SER A C 1
ATOM 826 O O . SER A 1 106 ? -0.285 6.740 15.826 1.00 93.00 106 SER A O 1
ATOM 828 N N . GLU A 1 107 ? -1.202 6.239 13.840 1.00 97.19 107 GLU A N 1
ATOM 829 C CA . GLU A 1 107 ? -2.587 6.404 14.291 1.00 97.19 107 GLU A CA 1
ATOM 830 C C . GLU A 1 107 ? -2.988 5.403 15.389 1.00 97.19 107 GLU A C 1
ATOM 832 O O . GLU A 1 107 ? -3.820 5.738 16.230 1.00 97.19 107 GLU A O 1
ATOM 837 N N . CYS A 1 108 ? -2.378 4.214 15.411 1.00 96.94 108 CYS A N 1
ATOM 838 C CA . CYS A 1 108 ? -2.396 3.257 16.523 1.00 96.94 108 CYS A CA 1
ATOM 839 C C . CYS A 1 108 ? -1.115 2.410 16.534 1.00 96.94 108 CYS A C 1
ATOM 841 O O . CYS A 1 108 ? -0.311 2.460 15.594 1.00 96.94 108 CYS A O 1
ATOM 843 N N . THR A 1 109 ? -0.918 1.628 17.596 1.00 97.00 109 THR A N 1
ATOM 844 C CA . THR A 1 109 ? 0.143 0.616 17.651 1.00 97.00 109 THR A CA 1
ATOM 845 C C . THR A 1 109 ? -0.339 -0.731 17.106 1.00 97.00 109 THR A C 1
ATOM 847 O O . THR A 1 109 ? -1.542 -1.000 17.029 1.00 97.00 109 THR A O 1
ATOM 850 N N . PHE A 1 110 ? 0.604 -1.608 16.748 1.00 97.38 110 PHE A N 1
ATOM 851 C CA . PHE A 1 110 ? 0.273 -2.991 16.392 1.00 97.38 110 PHE A CA 1
ATOM 852 C C . PHE A 1 110 ? -0.365 -3.753 17.566 1.00 97.38 110 PHE A C 1
ATOM 854 O O . PHE A 1 110 ? -1.297 -4.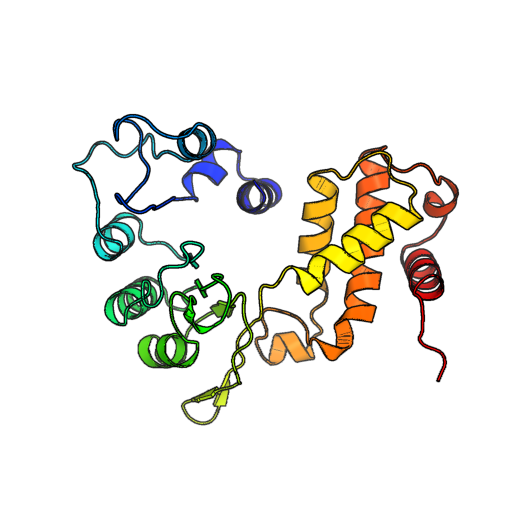529 17.363 1.00 97.38 110 PHE A O 1
ATOM 861 N N . GLU A 1 111 ? 0.089 -3.492 18.795 1.00 97.69 111 GLU A N 1
ATOM 862 C CA . GLU A 1 111 ? -0.446 -4.114 20.009 1.00 97.69 111 GLU A CA 1
ATOM 863 C C . GLU A 1 111 ? -1.908 -3.738 20.259 1.00 97.69 111 GLU A C 1
ATOM 865 O O . GLU A 1 111 ? -2.729 -4.628 20.499 1.00 97.69 111 GLU A O 1
ATOM 870 N N . ASP A 1 112 ? -2.260 -2.457 20.117 1.00 97.56 112 ASP A N 1
ATOM 871 C CA . ASP A 1 112 ? -3.647 -1.993 20.238 1.00 97.56 112 ASP A CA 1
ATOM 872 C C . ASP A 1 112 ? -4.529 -2.638 19.167 1.00 97.56 112 ASP A C 1
ATOM 874 O O . ASP A 1 112 ? -5.612 -3.148 19.465 1.00 97.56 112 ASP A O 1
ATOM 878 N N . ALA A 1 113 ? -4.053 -2.657 17.916 1.00 98.19 113 ALA A N 1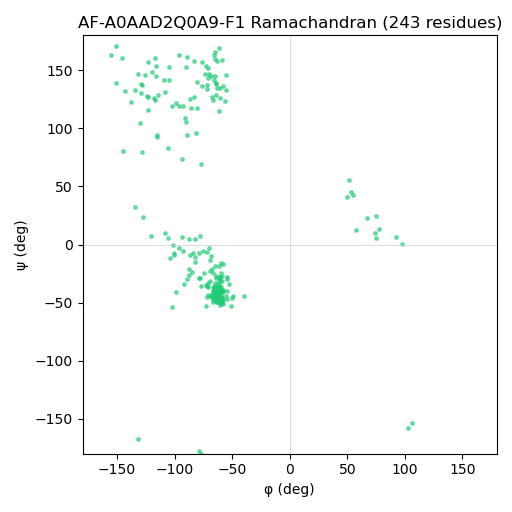
ATOM 879 C CA . ALA A 1 113 ? -4.773 -3.259 16.803 1.00 98.19 113 ALA A CA 1
ATOM 880 C C . ALA A 1 113 ? -5.042 -4.749 17.056 1.00 98.19 113 ALA A C 1
ATOM 882 O O . ALA A 1 113 ? -6.182 -5.193 16.956 1.00 98.19 113 ALA A O 1
ATOM 883 N N . VAL A 1 114 ? -4.032 -5.528 17.442 1.00 98.25 114 VAL A N 1
ATOM 884 C CA . VAL A 1 114 ? -4.197 -6.958 17.745 1.00 98.25 114 VAL A CA 1
ATOM 885 C C . VAL A 1 114 ? -5.123 -7.170 18.939 1.00 98.25 114 VAL A C 1
ATOM 887 O O . VAL A 1 114 ? -6.067 -7.956 18.851 1.00 98.25 114 VAL A O 1
ATOM 890 N N . THR A 1 115 ? -4.897 -6.460 20.042 1.00 98.19 115 THR A N 1
ATOM 891 C CA . THR A 1 115 ? -5.654 -6.649 21.285 1.00 98.19 115 THR A CA 1
ATOM 892 C C . THR A 1 115 ? -7.133 -6.347 21.079 1.00 98.19 115 THR A C 1
ATOM 894 O O . THR A 1 115 ? -7.997 -7.149 21.439 1.00 98.19 115 THR A O 1
ATOM 897 N N . HIS A 1 116 ? -7.445 -5.222 20.438 1.00 98.38 116 HIS A N 1
ATOM 898 C CA . HIS A 1 116 ? -8.819 -4.753 20.271 1.00 98.38 116 HIS A CA 1
ATOM 899 C C . HIS A 1 116 ? -9.560 -5.376 19.085 1.00 98.38 116 HIS A C 1
ATOM 901 O O . HIS A 1 116 ? -10.775 -5.217 18.978 1.00 98.38 116 HIS A O 1
ATOM 907 N N . THR A 1 117 ? -8.863 -6.141 18.243 1.00 98.31 117 THR A N 1
ATOM 908 C CA . THR A 1 117 ? -9.478 -7.004 17.222 1.00 98.31 117 THR A CA 1
ATOM 909 C C . THR A 1 117 ? -9.438 -8.492 17.584 1.00 98.31 117 THR A C 1
ATOM 911 O O . THR A 1 117 ? -9.833 -9.338 16.781 1.00 98.31 117 THR A O 1
ATOM 914 N N . ASN A 1 118 ? -8.982 -8.842 18.794 1.00 97.50 118 ASN A N 1
ATOM 915 C CA . ASN A 1 118 ? -8.802 -10.226 19.240 1.00 97.50 118 ASN A CA 1
ATOM 916 C C . ASN A 1 118 ? -7.941 -11.058 18.263 1.00 97.50 118 ASN A C 1
ATOM 918 O O . ASN A 1 118 ? -8.295 -12.177 17.887 1.00 97.50 118 ASN A O 1
ATOM 922 N N . GLY A 1 119 ? -6.830 -10.476 17.805 1.00 96.69 119 GLY A N 1
ATOM 923 C CA . GLY A 1 119 ? -5.891 -11.096 16.869 1.00 96.69 119 GLY A CA 1
ATOM 924 C C . GLY A 1 119 ? -6.365 -11.162 15.419 1.00 96.69 119 GLY A C 1
ATOM 925 O O . GLY A 1 119 ? -5.679 -11.762 14.594 1.00 96.69 119 GLY A O 1
ATOM 926 N N . LYS A 1 120 ? -7.517 -10.569 15.084 1.00 96.44 120 LYS A N 1
ATOM 927 C CA . LYS A 1 120 ? -8.078 -10.573 13.729 1.00 96.44 120 LYS A CA 1
ATOM 928 C C . LYS A 1 120 ? -7.903 -9.207 13.084 1.00 96.44 120 LYS A C 1
ATOM 930 O O . LYS A 1 120 ? -8.824 -8.401 13.072 1.00 96.44 120 LYS A O 1
ATOM 935 N N . VAL A 1 121 ? -6.733 -8.948 12.518 1.00 97.69 121 VAL A N 1
ATOM 936 C CA . VAL A 1 121 ? -6.476 -7.704 11.788 1.00 97.69 121 VAL A CA 1
ATOM 937 C C . VAL A 1 121 ? -5.440 -7.932 10.698 1.00 97.69 121 VAL A C 1
ATOM 939 O O . VAL A 1 121 ? -4.443 -8.616 10.914 1.00 97.69 121 VAL A O 1
ATOM 942 N N . LEU A 1 122 ? -5.667 -7.337 9.529 1.00 97.88 122 LEU A N 1
ATOM 943 C CA . LEU A 1 122 ? -4.623 -7.131 8.532 1.00 97.88 122 LEU A CA 1
ATOM 944 C C . LEU A 1 122 ? -3.982 -5.776 8.818 1.00 97.88 122 LEU A C 1
ATOM 946 O O . LEU A 1 122 ? -4.584 -4.727 8.579 1.00 97.88 122 LEU A O 1
ATOM 950 N N . PHE A 1 123 ? -2.779 -5.810 9.382 1.00 97.81 123 PHE A N 1
ATOM 951 C CA . PHE A 1 123 ? -2.085 -4.625 9.867 1.00 97.81 123 PHE A CA 1
ATOM 952 C C . PHE A 1 123 ? -0.821 -4.355 9.058 1.00 97.81 123 PHE A C 1
ATOM 954 O O . PHE A 1 123 ? 0.043 -5.226 8.930 1.00 97.81 123 PHE A O 1
ATOM 961 N N . ALA A 1 124 ? -0.682 -3.124 8.571 1.00 97.25 124 ALA A N 1
ATOM 962 C CA . ALA A 1 124 ? 0.563 -2.634 8.003 1.00 97.25 124 ALA A CA 1
ATOM 963 C C . ALA A 1 124 ? 0.787 -1.166 8.359 1.00 9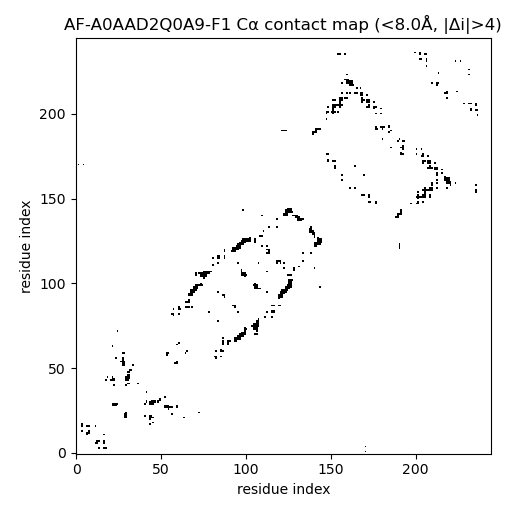7.25 124 ALA A C 1
ATOM 965 O O . ALA A 1 124 ? -0.101 -0.336 8.180 1.00 97.25 124 ALA A O 1
ATOM 966 N N . SER A 1 125 ? 1.987 -0.835 8.820 1.00 95.00 125 SER A N 1
ATOM 967 C CA . SER A 1 125 ? 2.345 0.516 9.254 1.00 95.00 125 SER A CA 1
ATOM 968 C C . SER A 1 125 ? 3.453 1.126 8.402 1.00 95.00 125 SER A C 1
ATOM 970 O O . SER A 1 125 ? 4.212 0.426 7.733 1.00 95.00 125 SER A O 1
ATOM 972 N N . GLY A 1 126 ? 3.577 2.455 8.432 1.00 90.19 126 GLY A N 1
ATOM 973 C CA . GLY A 1 126 ? 4.668 3.149 7.734 1.00 90.19 126 GLY A CA 1
ATOM 974 C C . GLY A 1 126 ? 6.034 2.927 8.400 1.00 90.19 126 GLY A C 1
ATOM 975 O O . GLY A 1 126 ? 7.065 2.797 7.728 1.00 90.19 126 GLY A O 1
ATOM 976 N N . SER A 1 127 ? 6.028 2.861 9.733 1.00 87.56 127 SER A N 1
ATOM 977 C CA . SER A 1 127 ? 7.193 2.621 10.589 1.00 87.56 127 SER A CA 1
ATOM 978 C C . SER A 1 127 ? 7.184 1.193 11.149 1.00 87.56 127 SER A C 1
ATOM 980 O O . SER A 1 127 ? 6.102 0.628 11.303 1.00 87.56 127 SER A O 1
ATOM 982 N N . PRO A 1 128 ? 8.349 0.600 11.463 1.00 89.88 128 PRO A N 1
ATOM 983 C CA . PRO A 1 128 ? 8.421 -0.780 11.934 1.00 89.88 128 PRO A CA 1
ATOM 984 C C . PRO A 1 128 ? 7.856 -0.939 13.355 1.00 89.88 128 PRO A C 1
ATOM 986 O O . PRO A 1 128 ? 8.076 -0.087 14.217 1.00 89.88 128 PRO A O 1
ATOM 989 N N . PHE A 1 129 ? 7.185 -2.066 13.591 1.00 93.56 129 PHE A N 1
ATOM 990 C CA . PHE A 1 129 ? 6.813 -2.582 14.912 1.00 93.56 129 PHE A CA 1
ATOM 991 C C . PHE A 1 129 ? 7.393 -3.992 15.079 1.00 93.56 129 PHE A C 1
ATOM 993 O O . PHE A 1 129 ? 7.677 -4.667 14.092 1.00 93.56 129 PHE A O 1
ATOM 1000 N N . HIS A 1 130 ? 7.568 -4.430 16.324 1.00 93.88 130 HIS A N 1
ATOM 1001 C CA . HIS A 1 130 ? 7.993 -5.797 16.629 1.00 93.88 130 HIS A CA 1
ATOM 1002 C C . HIS A 1 130 ? 6.839 -6.791 16.456 1.00 93.88 130 HIS A C 1
ATOM 1004 O O . HIS A 1 130 ? 5.669 -6.404 16.539 1.00 93.88 130 HIS A O 1
ATOM 1010 N N . GLU A 1 131 ? 7.161 -8.071 16.244 1.00 94.88 131 GLU A N 1
ATOM 1011 C CA . GLU A 1 131 ? 6.157 -9.127 16.344 1.00 94.88 131 GLU A CA 1
ATOM 1012 C C . GLU A 1 131 ? 5.504 -9.173 17.734 1.00 94.88 131 GLU A C 1
ATOM 1014 O O . GLU A 1 131 ? 6.063 -8.711 18.732 1.00 94.88 131 GLU A O 1
ATOM 1019 N N . LEU A 1 132 ? 4.318 -9.773 17.803 1.00 96.69 132 LEU A N 1
ATOM 1020 C CA . LEU A 1 132 ? 3.541 -9.874 19.032 1.00 96.69 132 LEU A CA 1
ATOM 1021 C C . LEU A 1 132 ? 3.103 -11.315 19.283 1.00 96.69 132 LEU A C 1
ATOM 1023 O O . LEU A 1 132 ? 2.524 -11.961 18.412 1.00 96.69 132 LEU A O 1
ATOM 1027 N N . GLN A 1 133 ? 3.335 -11.808 20.499 1.00 97.38 133 GLN A N 1
ATOM 1028 C CA . GLN A 1 133 ? 2.755 -13.067 20.963 1.00 97.38 133 GLN A CA 1
ATOM 1029 C C . GLN A 1 133 ? 1.315 -12.831 21.419 1.00 97.38 133 GLN A C 1
ATOM 1031 O O . GLN A 1 133 ? 1.077 -12.109 22.384 1.00 97.38 133 GLN A O 1
ATOM 1036 N N . PHE A 1 134 ? 0.350 -13.469 20.760 1.00 96.94 134 PHE A N 1
ATOM 1037 C CA . PHE A 1 134 ? -1.066 -13.352 21.086 1.00 96.94 134 PHE A CA 1
ATOM 1038 C C . PHE A 1 134 ? -1.749 -14.722 21.031 1.00 96.94 134 PHE A C 1
ATOM 1040 O O . PHE A 1 134 ? -1.703 -15.415 20.018 1.00 96.94 134 PHE A O 1
ATOM 1047 N N . GLN A 1 135 ? -2.373 -15.136 22.140 1.00 95.81 135 GLN A N 1
ATOM 1048 C CA . GLN A 1 135 ? -3.102 -16.414 22.257 1.00 95.81 135 GLN A CA 1
ATOM 1049 C C . GLN A 1 135 ? -2.306 -17.642 21.763 1.00 95.81 135 GLN A C 1
ATOM 1051 O O . GLN A 1 135 ? -2.841 -18.534 21.105 1.00 95.81 135 GLN A O 1
ATOM 1056 N N . GLY A 1 136 ? -1.008 -17.690 22.084 1.00 94.88 136 GLY A N 1
ATOM 1057 C CA . GLY A 1 136 ? -0.122 -18.802 21.723 1.00 94.88 136 GLY A CA 1
ATOM 1058 C C . GLY A 1 136 ? 0.353 -18.803 20.267 1.00 94.88 136 GLY A C 1
ATOM 1059 O O . GLY A 1 136 ? 0.878 -19.817 19.812 1.00 94.88 136 GLY A O 1
ATOM 1060 N N . ARG A 1 137 ? 0.167 -17.701 19.531 1.00 93.88 137 ARG A N 1
ATOM 1061 C CA . ARG A 1 137 ? 0.677 -17.505 18.168 1.00 93.88 137 ARG A CA 1
ATOM 1062 C C . ARG A 1 137 ? 1.503 -16.226 18.088 1.00 93.88 137 ARG A C 1
ATOM 1064 O O . ARG A 1 137 ? 1.148 -15.227 18.707 1.00 93.88 137 ARG A O 1
ATOM 1071 N N . THR A 1 138 ? 2.543 -16.241 17.263 1.00 95.00 138 THR A N 1
ATOM 1072 C CA . THR A 1 138 ? 3.258 -15.024 16.868 1.00 95.00 138 THR A CA 1
ATOM 1073 C C . THR A 1 138 ? 2.520 -14.356 15.712 1.00 95.00 138 THR A C 1
ATOM 1075 O O . THR A 1 138 ? 2.261 -15.005 14.700 1.00 95.00 138 THR A O 1
ATOM 1078 N N . LEU A 1 139 ? 2.196 -13.073 15.848 1.00 95.44 139 LEU A N 1
ATOM 1079 C CA . LEU A 1 139 ? 1.643 -12.234 14.787 1.00 95.44 139 LEU A CA 1
ATOM 1080 C C . LEU A 1 139 ? 2.691 -11.214 14.340 1.00 95.44 139 LEU A C 1
ATOM 1082 O O . LEU A 1 139 ? 3.417 -10.664 15.169 1.00 95.44 139 LEU A O 1
ATOM 1086 N N . TYR A 1 140 ? 2.740 -10.942 13.039 1.00 95.00 140 TYR A N 1
ATOM 1087 C CA . TYR A 1 140 ? 3.760 -10.095 12.426 1.00 95.00 140 TYR A CA 1
ATOM 1088 C C . TYR A 1 140 ? 3.116 -8.859 11.784 1.00 95.00 140 TYR A C 1
ATOM 1090 O O . TYR A 1 140 ? 2.212 -9.015 10.959 1.00 95.00 140 TYR A O 1
ATOM 1098 N N . PRO A 1 141 ? 3.554 -7.635 12.128 1.00 95.38 141 PRO A N 1
ATOM 1099 C CA . PRO A 1 141 ? 3.069 -6.432 11.470 1.00 95.38 141 PRO A CA 1
ATOM 1100 C C . PRO A 1 141 ? 3.707 -6.286 10.085 1.00 95.38 141 PRO A C 1
ATOM 1102 O O . PRO A 1 141 ? 4.918 -6.440 9.924 1.00 95.38 141 PRO A O 1
ATOM 1105 N N . GLY A 1 142 ? 2.909 -5.932 9.077 1.00 94.69 142 GLY A N 1
ATOM 1106 C CA . GLY A 1 142 ? 3.447 -5.491 7.793 1.00 94.69 142 GLY A CA 1
ATOM 1107 C C . GLY A 1 142 ? 4.101 -4.110 7.904 1.00 94.69 142 GLY A C 1
ATOM 1108 O O . GLY A 1 142 ? 3.673 -3.273 8.700 1.00 94.69 142 GLY A O 1
ATOM 1109 N N . GLN A 1 143 ? 5.092 -3.832 7.056 1.00 92.56 143 GLN A N 1
ATOM 1110 C CA . GLN A 1 143 ? 5.652 -2.488 6.912 1.00 92.56 143 GLN A CA 1
ATOM 1111 C C . GLN A 1 143 ? 5.368 -1.947 5.506 1.00 92.56 143 GLN A C 1
ATOM 1113 O O . GLN A 1 143 ? 6.123 -2.184 4.564 1.00 92.56 143 GLN A O 1
ATOM 1118 N N . GLY A 1 144 ? 4.280 -1.189 5.375 1.00 92.44 144 GLY A N 1
ATOM 1119 C CA . GLY A 1 144 ? 3.871 -0.532 4.134 1.00 92.44 144 GLY A CA 1
ATOM 1120 C C . GLY A 1 144 ? 4.706 0.712 3.850 1.00 92.44 144 GLY A C 1
ATOM 1121 O O . GLY A 1 144 ? 4.214 1.834 3.959 1.00 92.44 144 GLY A O 1
ATOM 1122 N N . ASN A 1 145 ? 5.986 0.522 3.529 1.00 90.19 145 ASN A N 1
ATOM 1123 C CA . ASN A 1 145 ? 6.937 1.607 3.308 1.00 90.19 145 ASN A CA 1
ATOM 1124 C C . ASN A 1 145 ? 7.453 1.638 1.861 1.00 90.19 145 ASN A C 1
ATOM 1126 O O . ASN A 1 145 ? 7.706 0.606 1.238 1.00 90.19 145 ASN A O 1
ATOM 1130 N N . ASN A 1 146 ? 7.684 2.849 1.353 1.00 92.50 146 ASN A N 1
ATOM 1131 C CA . ASN A 1 146 ? 8.157 3.104 -0.008 1.00 92.50 146 ASN A CA 1
ATOM 1132 C C . ASN A 1 146 ? 9.520 2.469 -0.328 1.00 92.50 146 ASN A C 1
ATOM 1134 O O . ASN A 1 146 ? 9.865 2.353 -1.506 1.00 92.50 146 ASN A O 1
ATOM 1138 N N . MET A 1 147 ? 10.284 2.038 0.683 1.00 92.88 147 MET A N 1
ATOM 1139 C CA . MET A 1 147 ? 11.533 1.292 0.496 1.00 92.88 147 MET A CA 1
ATOM 1140 C C . MET A 1 147 ? 11.371 0.037 -0.373 1.00 92.88 147 MET A C 1
ATOM 1142 O O . MET A 1 147 ? 12.320 -0.333 -1.053 1.00 92.88 147 MET A O 1
ATOM 1146 N N . TYR A 1 148 ? 10.183 -0.579 -0.404 1.00 96.06 148 TYR A N 1
ATOM 1147 C CA . TYR A 1 148 ? 9.902 -1.717 -1.285 1.00 96.06 148 TYR A CA 1
ATOM 1148 C C . TYR A 1 148 ? 9.722 -1.327 -2.755 1.00 96.06 148 TYR A C 1
ATOM 1150 O O . TYR A 1 148 ? 9.944 -2.151 -3.633 1.00 96.06 148 TYR A O 1
ATOM 1158 N N . ILE A 1 149 ? 9.332 -0.082 -3.041 1.00 96.81 149 ILE A N 1
ATOM 1159 C CA . ILE A 1 149 ? 8.934 0.351 -4.386 1.00 96.81 149 ILE A CA 1
ATOM 1160 C C . ILE A 1 149 ? 10.044 1.147 -5.068 1.00 96.81 149 ILE A C 1
ATOM 1162 O O . ILE A 1 149 ? 10.462 0.814 -6.177 1.00 96.81 149 ILE A O 1
ATOM 1166 N N . PHE A 1 150 ? 10.542 2.203 -4.418 1.00 96.19 150 PHE A N 1
ATOM 1167 C CA . PHE A 1 150 ? 11.429 3.178 -5.061 1.00 96.19 150 PHE A CA 1
ATOM 1168 C C . PHE A 1 150 ? 12.726 2.585 -5.630 1.00 96.19 150 PHE A C 1
ATOM 1170 O O . PHE A 1 150 ? 13.100 2.993 -6.732 1.00 96.19 150 PHE A O 1
ATOM 1177 N N . PRO A 1 151 ? 13.409 1.626 -4.971 1.00 97.69 151 PRO A N 1
ATOM 1178 C CA . PRO A 1 151 ? 14.623 1.043 -5.532 1.00 97.69 151 PRO A CA 1
ATOM 1179 C C . PRO A 1 151 ? 14.373 0.284 -6.841 1.00 97.69 151 PRO A C 1
ATOM 1181 O O . PRO A 1 151 ? 15.093 0.505 -7.814 1.00 97.69 151 PRO A O 1
ATOM 1184 N N . GLY A 1 152 ? 13.340 -0.563 -6.896 1.00 98.31 152 GLY A N 1
ATOM 1185 C CA . GLY A 1 152 ? 12.986 -1.319 -8.101 1.00 98.31 152 GLY A CA 1
ATOM 1186 C C . GLY A 1 152 ? 12.454 -0.423 -9.221 1.00 98.31 152 GLY A C 1
ATOM 1187 O O . GLY A 1 152 ? 12.922 -0.514 -10.357 1.00 98.31 152 GLY A O 1
ATOM 1188 N N . LEU A 1 153 ? 11.554 0.510 -8.889 1.00 98.62 153 LEU A N 1
ATOM 1189 C CA . LEU A 1 153 ? 11.030 1.506 -9.828 1.00 98.62 153 LEU A CA 1
ATOM 1190 C C . LEU A 1 153 ? 12.151 2.355 -10.438 1.00 98.62 153 LEU A C 1
ATOM 1192 O O . LEU A 1 153 ? 12.226 2.514 -11.658 1.00 98.62 153 LEU A O 1
ATOM 1196 N N . GLY A 1 154 ? 13.056 2.864 -9.601 1.00 98.38 154 GLY A N 1
ATOM 1197 C CA . GLY A 1 154 ? 14.203 3.651 -10.041 1.00 98.38 154 GLY A CA 1
ATOM 1198 C C . GLY A 1 154 ? 15.170 2.839 -10.900 1.00 98.38 154 GLY A C 1
ATOM 1199 O O . GLY A 1 154 ? 15.535 3.276 -11.992 1.00 98.38 154 GLY A O 1
ATOM 1200 N N . LEU A 1 155 ? 15.548 1.637 -10.452 1.00 98.50 155 LEU A N 1
ATOM 1201 C CA . LEU A 1 155 ? 16.469 0.764 -11.181 1.00 98.50 155 LEU A CA 1
ATOM 1202 C C . LEU A 1 155 ? 15.916 0.383 -12.560 1.00 98.50 155 LEU A C 1
ATOM 1204 O O . LEU A 1 155 ? 16.626 0.528 -13.555 1.00 98.50 155 LEU A O 1
ATOM 1208 N N . GLY A 1 156 ? 14.653 -0.047 -12.633 1.00 98.69 156 GLY A N 1
ATOM 1209 C CA . GLY A 1 156 ? 13.993 -0.380 -13.896 1.00 98.69 156 GLY A CA 1
ATOM 1210 C C . GLY A 1 156 ? 13.953 0.814 -14.851 1.00 98.69 156 GLY A C 1
ATOM 1211 O O . GLY A 1 156 ? 14.363 0.699 -16.007 1.00 98.69 156 GLY A O 1
ATOM 1212 N N . SER A 1 157 ? 13.575 1.989 -14.338 1.00 98.75 157 SER A N 1
ATOM 1213 C CA . SER A 1 157 ? 13.517 3.234 -15.117 1.00 98.75 157 SER A CA 1
ATOM 1214 C C . SER A 1 157 ? 14.881 3.643 -15.686 1.00 98.75 157 SER A C 1
ATOM 1216 O O . SER A 1 157 ? 14.985 4.039 -16.850 1.00 98.75 157 SER A O 1
ATOM 1218 N N . ILE A 1 158 ? 15.946 3.523 -14.886 1.00 98.62 158 ILE A N 1
ATOM 1219 C CA . ILE A 1 158 ? 17.318 3.839 -15.306 1.00 98.62 158 ILE A CA 1
ATOM 1220 C C . ILE A 1 158 ? 17.793 2.851 -16.376 1.00 98.62 158 ILE A C 1
ATOM 1222 O O . ILE A 1 158 ? 18.313 3.266 -17.414 1.00 98.62 158 ILE A O 1
ATOM 1226 N N . LEU A 1 159 ? 17.606 1.547 -16.149 1.00 98.62 159 LEU A N 1
ATOM 1227 C CA . LEU A 1 159 ? 18.088 0.504 -17.056 1.00 98.62 159 LEU A CA 1
ATOM 1228 C C . LEU A 1 159 ? 17.365 0.523 -18.407 1.00 98.62 159 LEU A C 1
ATOM 1230 O O . LEU A 1 159 ? 18.028 0.397 -19.436 1.00 98.62 159 LEU A O 1
ATOM 1234 N N . ALA A 1 160 ? 16.050 0.758 -18.425 1.00 98.50 160 ALA A N 1
ATOM 1235 C CA . ALA A 1 160 ? 15.278 0.954 -19.657 1.00 98.50 160 ALA A CA 1
ATOM 1236 C C . ALA A 1 160 ? 15.486 2.330 -20.310 1.00 98.50 160 ALA A C 1
ATOM 1238 O O . ALA A 1 160 ? 15.005 2.564 -21.422 1.00 98.50 160 ALA A O 1
ATOM 1239 N N . ARG A 1 161 ? 16.225 3.237 -19.655 1.00 98.50 161 ARG A N 1
ATOM 1240 C CA . ARG A 1 161 ? 16.452 4.620 -20.101 1.00 98.50 161 ARG A CA 1
ATOM 1241 C C . ARG A 1 161 ? 15.141 5.365 -20.349 1.00 98.50 161 ARG A C 1
ATOM 1243 O O . ARG A 1 161 ? 15.015 6.076 -21.351 1.00 98.50 161 ARG A O 1
ATOM 1250 N N . CYS A 1 162 ? 14.168 5.197 -19.458 1.00 98.62 162 CYS A N 1
ATOM 1251 C CA . CYS A 1 162 ? 12.835 5.756 -19.644 1.00 98.62 162 CYS A CA 1
ATOM 1252 C C . CYS A 1 162 ? 12.881 7.275 -19.883 1.00 98.62 162 CYS A C 1
ATOM 1254 O O . CYS A 1 162 ? 13.761 7.983 -19.382 1.00 98.62 162 CYS A O 1
ATOM 1256 N N . SER A 1 163 ? 11.973 7.788 -20.710 1.00 98.44 163 SER A N 1
ATOM 1257 C CA . SER A 1 163 ? 11.786 9.232 -20.917 1.00 98.44 163 SER A CA 1
ATOM 1258 C C . SER A 1 163 ? 10.988 9.882 -19.785 1.00 98.44 163 SER A C 1
ATOM 1260 O O . SER A 1 163 ? 11.191 11.056 -19.493 1.00 98.44 163 SER A O 1
ATOM 1262 N N . SER A 1 164 ? 10.111 9.113 -19.141 1.00 98.12 164 SER A N 1
ATOM 1263 C CA . SER A 1 164 ? 9.275 9.515 -18.010 1.00 98.12 164 SER A CA 1
ATOM 1264 C C . SER A 1 164 ? 8.897 8.287 -17.174 1.00 98.12 164 SER A C 1
ATOM 1266 O O . SER A 1 164 ? 9.053 7.156 -17.637 1.00 98.12 164 SER A O 1
ATOM 1268 N N . VAL A 1 165 ? 8.433 8.512 -15.943 1.00 98.06 165 VAL A N 1
ATOM 1269 C CA . VAL A 1 165 ? 7.798 7.479 -15.111 1.00 98.06 165 VAL A CA 1
ATOM 1270 C C . VAL A 1 165 ? 6.288 7.654 -15.232 1.00 98.06 165 VAL A C 1
ATOM 1272 O O . VAL A 1 165 ? 5.782 8.736 -14.941 1.00 98.06 165 VAL A O 1
ATOM 1275 N N . THR A 1 166 ? 5.587 6.616 -15.684 1.00 96.94 166 THR A N 1
ATOM 1276 C CA . THR A 1 166 ? 4.128 6.623 -15.879 1.00 96.94 166 THR A CA 1
ATOM 1277 C C . THR A 1 166 ? 3.397 6.030 -14.674 1.00 96.94 166 THR A C 1
ATOM 1279 O O . THR A 1 166 ? 3.994 5.299 -13.880 1.00 96.94 166 THR A O 1
ATOM 1282 N N . ASP A 1 167 ? 2.088 6.281 -14.563 1.00 94.62 167 ASP A N 1
ATOM 1283 C CA . ASP A 1 167 ? 1.250 5.628 -13.547 1.00 94.62 167 ASP A CA 1
ATOM 1284 C C . ASP A 1 167 ? 1.289 4.097 -13.683 1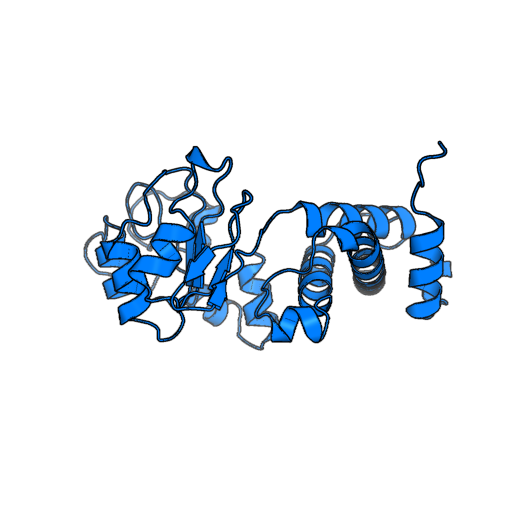.00 94.62 167 ASP A C 1
ATOM 1286 O O . ASP A 1 167 ? 1.468 3.412 -12.680 1.00 94.62 167 ASP A O 1
ATOM 1290 N N . SER A 1 168 ? 1.277 3.565 -14.912 1.00 95.56 168 SER A N 1
ATOM 1291 C CA . SER A 1 168 ? 1.384 2.120 -15.170 1.00 95.56 168 SER A CA 1
ATOM 1292 C C . SER A 1 168 ? 2.689 1.495 -14.662 1.00 95.56 168 SER A C 1
ATOM 1294 O O . SER A 1 168 ? 2.709 0.339 -14.249 1.00 95.56 168 SER A O 1
ATOM 1296 N N . MET A 1 169 ? 3.795 2.249 -14.632 1.00 97.81 169 MET A N 1
ATOM 1297 C CA . MET A 1 169 ? 5.052 1.773 -14.042 1.00 97.81 169 MET A CA 1
ATOM 1298 C C . MET A 1 169 ? 4.975 1.710 -12.512 1.00 97.81 169 MET A C 1
ATOM 1300 O O . MET A 1 169 ? 5.553 0.807 -11.898 1.00 97.81 169 MET A O 1
ATOM 1304 N N . VAL A 1 170 ? 4.268 2.654 -11.883 1.00 96.44 170 VAL A N 1
ATOM 1305 C CA . VAL A 1 170 ? 4.020 2.638 -10.433 1.00 96.44 170 VAL A CA 1
ATOM 1306 C C . VAL A 1 170 ? 3.105 1.466 -10.074 1.00 96.44 170 VAL A C 1
ATOM 1308 O O . VAL A 1 170 ? 3.421 0.712 -9.157 1.00 96.44 170 VAL A O 1
ATOM 1311 N N . GLU A 1 171 ? 2.045 1.251 -10.850 1.00 95.19 171 GLU A N 1
ATOM 1312 C CA . GLU A 1 171 ? 1.118 0.121 -10.708 1.00 95.19 171 GLU A CA 1
ATOM 1313 C C . GLU A 1 171 ? 1.840 -1.222 -10.845 1.00 95.19 171 GLU A C 1
ATOM 1315 O O . GLU A 1 171 ? 1.740 -2.077 -9.963 1.00 95.19 171 GLU A O 1
ATOM 1320 N N . ALA A 1 172 ? 2.650 -1.384 -11.896 1.00 96.56 172 ALA A N 1
ATOM 1321 C CA . ALA A 1 172 ? 3.464 -2.579 -12.099 1.00 96.56 172 ALA A CA 1
ATOM 1322 C C . ALA A 1 172 ? 4.441 -2.821 -10.939 1.00 96.56 172 ALA A C 1
ATOM 1324 O O . ALA A 1 172 ? 4.718 -3.970 -10.592 1.00 96.56 172 ALA A O 1
ATOM 1325 N N . SER A 1 173 ? 4.930 -1.757 -10.292 1.00 97.19 173 SER A N 1
ATOM 1326 C CA . SER A 1 173 ? 5.761 -1.897 -9.093 1.00 97.19 173 SER A CA 1
ATOM 1327 C C . SER A 1 173 ? 4.966 -2.425 -7.900 1.00 97.19 173 SER A C 1
ATOM 1329 O O . SER A 1 173 ? 5.447 -3.302 -7.185 1.00 97.19 173 SER A O 1
ATOM 1331 N N . SER A 1 174 ? 3.749 -1.915 -7.689 1.00 95.19 174 SER A N 1
ATOM 1332 C CA . SER A 1 174 ? 2.851 -2.379 -6.627 1.00 95.19 174 SER A CA 1
ATOM 1333 C C . SER A 1 174 ? 2.428 -3.835 -6.828 1.00 95.19 174 SER A C 1
ATOM 1335 O O . SER A 1 174 ? 2.495 -4.617 -5.881 1.00 95.19 174 SER A O 1
ATOM 1337 N N . LEU A 1 175 ? 2.068 -4.224 -8.055 1.00 95.06 175 LEU A N 1
ATOM 1338 C CA . LEU A 1 175 ? 1.745 -5.613 -8.400 1.00 95.06 175 LEU A CA 1
ATOM 1339 C C . LEU A 1 175 ? 2.968 -6.527 -8.268 1.00 95.06 175 LEU A C 1
ATOM 1341 O O . LEU A 1 175 ? 2.867 -7.621 -7.719 1.00 95.06 175 LEU A O 1
ATOM 1345 N N . GLY A 1 176 ? 4.140 -6.066 -8.715 1.00 96.50 176 GLY A N 1
ATOM 1346 C CA . GLY A 1 176 ? 5.400 -6.790 -8.555 1.00 96.50 176 GLY A CA 1
ATOM 1347 C C . GLY A 1 176 ? 5.743 -7.057 -7.089 1.00 96.50 176 GLY A C 1
ATOM 1348 O O . GLY A 1 176 ? 6.187 -8.154 -6.761 1.00 96.50 176 GLY A O 1
ATOM 1349 N N . LEU A 1 177 ? 5.490 -6.092 -6.198 1.00 97.38 177 LEU A N 1
ATOM 1350 C CA . LEU A 1 177 ? 5.652 -6.278 -4.757 1.00 97.38 177 LEU A CA 1
ATOM 1351 C C . LEU A 1 177 ? 4.641 -7.284 -4.194 1.00 97.38 177 LEU A C 1
ATOM 1353 O O . LEU A 1 177 ? 5.043 -8.205 -3.485 1.00 97.38 177 LEU A O 1
ATOM 1357 N N . ALA A 1 178 ? 3.354 -7.136 -4.516 1.00 94.94 178 ALA A N 1
ATOM 1358 C CA . ALA A 1 178 ? 2.307 -8.035 -4.028 1.00 94.94 178 ALA A CA 1
ATOM 1359 C C . ALA A 1 178 ? 2.572 -9.499 -4.428 1.00 94.94 178 ALA A C 1
ATOM 1361 O O . ALA A 1 178 ? 2.432 -10.399 -3.606 1.00 94.94 178 ALA A O 1
ATOM 1362 N N . ASN A 1 179 ? 3.060 -9.721 -5.651 1.00 95.56 179 ASN A N 1
ATOM 1363 C CA . ASN A 1 179 ? 3.383 -11.046 -6.187 1.00 95.56 179 ASN A CA 1
ATOM 1364 C C . ASN A 1 179 ? 4.771 -11.578 -5.766 1.00 95.56 179 ASN A C 1
ATOM 1366 O O . ASN A 1 179 ? 5.205 -12.612 -6.270 1.00 95.56 179 ASN A O 1
ATOM 1370 N N . SER A 1 180 ? 5.503 -10.873 -4.893 1.00 96.75 180 SER A N 1
ATOM 1371 C CA . SER A 1 180 ? 6.858 -11.272 -4.460 1.00 96.75 180 SER A CA 1
ATOM 1372 C C . SER A 1 180 ? 6.893 -12.119 -3.181 1.00 96.75 180 SER A C 1
ATOM 1374 O O . SER A 1 180 ? 7.968 -12.598 -2.785 1.00 96.75 180 SER A O 1
ATOM 1376 N N . LEU A 1 181 ? 5.733 -12.306 -2.541 1.00 96.75 181 LEU A N 1
ATOM 1377 C CA . LEU A 1 181 ? 5.587 -13.189 -1.391 1.00 96.75 181 LEU A CA 1
ATOM 1378 C C . LEU A 1 181 ? 5.897 -14.636 -1.787 1.00 96.75 181 LEU A C 1
ATOM 1380 O O . LEU A 1 181 ? 5.471 -15.145 -2.821 1.00 96.75 181 LEU A O 1
ATOM 1384 N N . THR A 1 182 ? 6.671 -15.305 -0.946 1.00 97.12 182 THR A N 1
ATOM 1385 C CA . THR A 1 182 ? 6.921 -16.741 -1.048 1.00 97.12 182 THR A CA 1
ATOM 1386 C C . THR A 1 182 ? 5.780 -17.521 -0.398 1.00 97.12 182 THR A C 1
ATOM 1388 O O . THR A 1 182 ? 5.158 -17.016 0.539 1.00 97.12 182 THR A O 1
ATOM 1391 N N . PRO A 1 183 ? 5.578 -18.801 -0.765 1.00 97.19 183 PRO A N 1
ATOM 1392 C CA . PRO A 1 183 ? 4.582 -19.648 -0.106 1.00 97.19 183 PRO A CA 1
ATOM 1393 C C . PRO A 1 183 ? 4.753 -19.729 1.419 1.00 97.19 183 PRO A C 1
ATOM 1395 O O . PRO A 1 183 ? 3.785 -19.911 2.151 1.00 97.19 183 PRO A O 1
ATOM 1398 N N . GLN A 1 184 ? 5.988 -19.591 1.916 1.00 95.94 184 GLN A N 1
ATOM 1399 C CA . GLN A 1 184 ? 6.268 -19.560 3.349 1.00 95.94 184 GLN A CA 1
ATOM 1400 C C . GLN A 1 184 ? 5.788 -18.256 4.002 1.00 95.94 184 GLN A C 1
ATOM 1402 O O . GLN A 1 184 ? 5.167 -18.308 5.061 1.00 95.94 184 GLN A O 1
ATOM 1407 N N . GLU A 1 185 ? 6.057 -17.101 3.393 1.00 95.94 185 GLU A N 1
ATOM 1408 C CA . GLU A 1 185 ? 5.597 -15.801 3.900 1.00 95.94 185 GLU A CA 1
ATOM 1409 C C . GLU A 1 185 ? 4.064 -15.695 3.850 1.00 95.94 185 GLU A C 1
ATOM 1411 O O . GLU A 1 185 ? 3.453 -15.223 4.809 1.00 95.94 185 GLU A O 1
ATOM 1416 N N . GLU A 1 186 ? 3.432 -16.218 2.794 1.00 94.50 186 GLU A N 1
ATOM 1417 C CA . GLU A 1 186 ? 1.971 -16.332 2.699 1.00 94.50 186 GLU A CA 1
ATOM 1418 C C . GLU A 1 186 ? 1.399 -17.241 3.795 1.00 94.50 186 GLU A C 1
ATOM 1420 O O . GLU A 1 186 ? 0.437 -16.873 4.468 1.00 94.50 186 GLU A O 1
ATOM 1425 N N . ALA A 1 187 ? 2.015 -18.406 4.036 1.00 92.50 187 ALA A N 1
ATOM 1426 C CA . ALA A 1 187 ? 1.598 -19.323 5.099 1.00 92.50 187 ALA A CA 1
ATOM 1427 C C . ALA A 1 187 ? 1.760 -18.722 6.508 1.00 92.50 187 ALA A C 1
ATOM 1429 O O . ALA A 1 187 ? 1.021 -19.084 7.424 1.00 92.50 187 ALA A O 1
ATOM 1430 N N . MET A 1 188 ? 2.703 -17.791 6.683 1.00 90.44 188 MET A N 1
ATOM 1431 C CA . MET A 1 188 ? 2.866 -16.993 7.904 1.00 90.44 188 MET A CA 1
ATOM 1432 C C . MET A 1 188 ? 1.861 -15.833 8.008 1.00 90.44 188 MET A C 1
ATOM 1434 O O . MET A 1 188 ? 1.793 -15.185 9.053 1.00 90.44 188 MET A O 1
ATOM 1438 N N . GLY A 1 189 ? 1.078 -15.570 6.958 1.00 90.38 189 GLY A N 1
ATOM 1439 C CA . GLY A 1 189 ? 0.110 -14.477 6.902 1.00 90.38 189 GLY A CA 1
ATOM 1440 C C . GLY A 1 189 ? 0.743 -13.097 6.722 1.00 90.38 189 GLY A C 1
ATOM 1441 O O . GLY A 1 189 ? 0.145 -12.102 7.133 1.00 90.38 189 GLY A O 1
ATOM 1442 N N . LEU A 1 190 ? 1.953 -13.014 6.157 1.00 95.19 190 LEU A N 1
ATOM 1443 C CA . LEU A 1 190 ? 2.614 -11.732 5.926 1.00 95.19 190 LEU A CA 1
ATOM 1444 C C . LEU A 1 190 ? 1.938 -10.960 4.787 1.00 95.19 190 LEU A C 1
ATOM 1446 O O . LEU A 1 190 ? 1.635 -11.513 3.735 1.00 95.19 190 LEU A O 1
ATOM 1450 N N . LEU A 1 191 ? 1.753 -9.653 4.987 1.00 95.75 191 LEU A N 1
ATOM 1451 C CA . LEU A 1 191 ? 1.245 -8.738 3.954 1.00 95.75 191 LEU A CA 1
ATOM 1452 C C . LEU A 1 191 ? 2.343 -8.199 3.031 1.00 95.75 191 LEU A C 1
ATOM 1454 O O . LEU A 1 191 ? 2.060 -7.757 1.922 1.00 95.75 191 LEU A O 1
ATOM 1458 N N . TYR A 1 192 ? 3.581 -8.186 3.518 1.00 96.56 192 TYR A N 1
ATOM 1459 C CA . TYR A 1 192 ? 4.764 -7.719 2.805 1.00 96.56 192 TYR A CA 1
ATOM 1460 C C . TYR A 1 192 ? 5.869 -8.765 2.960 1.00 96.56 192 TYR A C 1
ATOM 1462 O O . TYR A 1 192 ? 5.934 -9.414 4.009 1.00 96.56 192 TYR A O 1
ATOM 1470 N N . PRO A 1 193 ? 6.730 -8.941 1.946 1.00 96.00 193 PRO A N 1
ATOM 1471 C CA . PRO A 1 193 ? 7.833 -9.890 2.023 1.00 96.00 193 PRO A CA 1
ATOM 1472 C C . PRO A 1 193 ? 8.860 -9.463 3.077 1.00 96.00 193 PRO A C 1
ATOM 1474 O O . PRO A 1 193 ? 8.894 -8.309 3.508 1.00 96.00 193 PRO A O 1
ATOM 1477 N N . GLN A 1 194 ? 9.718 -10.393 3.483 1.00 94.94 194 GLN A N 1
ATOM 1478 C CA . GLN A 1 194 ? 10.785 -10.125 4.443 1.00 94.94 194 GLN A CA 1
ATOM 1479 C C . GLN A 1 194 ? 11.807 -9.122 3.890 1.00 94.94 194 GLN A C 1
ATOM 1481 O O . GLN A 1 194 ? 12.224 -9.191 2.728 1.00 94.94 194 GLN A O 1
ATOM 1486 N N . ILE A 1 195 ? 12.242 -8.187 4.737 1.00 92.88 195 ILE A N 1
ATOM 1487 C CA . ILE A 1 195 ? 13.109 -7.072 4.334 1.00 92.88 195 ILE A CA 1
ATOM 1488 C C . ILE A 1 195 ? 14.505 -7.538 3.901 1.00 92.88 195 ILE A C 1
ATOM 1490 O O . ILE A 1 195 ? 15.159 -6.900 3.079 1.00 92.88 195 ILE A O 1
ATOM 1494 N N . GLU A 1 196 ? 14.957 -8.692 4.380 1.00 94.69 196 GLU A N 1
ATOM 1495 C CA . GLU A 1 196 ? 16.217 -9.330 3.998 1.00 94.69 196 GLU A CA 1
ATOM 1496 C C . GLU A 1 1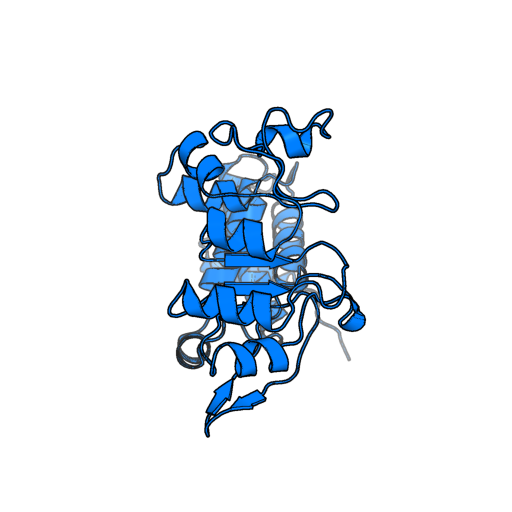96 ? 16.270 -9.622 2.489 1.00 94.69 196 GLU A C 1
ATOM 1498 O O . GLU A 1 196 ? 17.342 -9.610 1.880 1.00 94.69 196 GLU A O 1
ATOM 1503 N N . ARG A 1 197 ? 15.104 -9.810 1.859 1.00 96.25 197 ARG A N 1
ATOM 1504 C CA . ARG A 1 197 ? 14.957 -10.062 0.422 1.00 96.25 197 ARG A CA 1
ATOM 1505 C C . ARG A 1 197 ? 14.855 -8.784 -0.410 1.00 96.25 197 ARG A C 1
ATOM 1507 O O . ARG A 1 197 ? 14.674 -8.862 -1.623 1.00 96.25 197 ARG A O 1
ATOM 1514 N N . I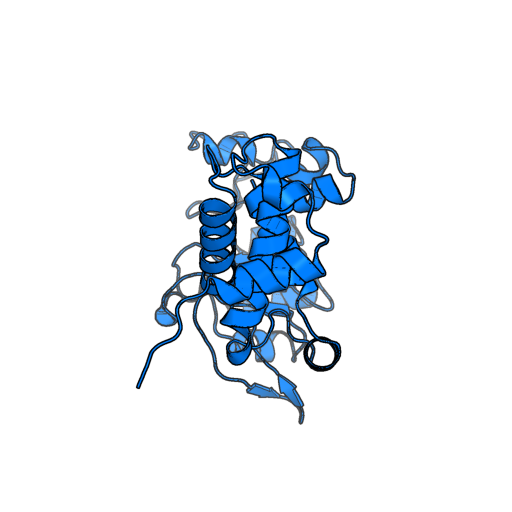LE A 1 198 ? 15.007 -7.591 0.176 1.00 96.19 198 ILE A N 1
ATOM 1515 C CA . ILE A 1 198 ? 14.732 -6.309 -0.505 1.00 96.19 198 ILE A CA 1
ATOM 1516 C C . ILE A 1 198 ? 15.454 -6.140 -1.844 1.00 96.19 198 ILE A C 1
ATOM 1518 O O . ILE A 1 198 ? 14.900 -5.561 -2.777 1.00 96.19 198 ILE A O 1
ATOM 1522 N N . ARG A 1 199 ? 16.676 -6.671 -1.978 1.00 96.38 199 ARG A N 1
ATOM 1523 C CA . ARG A 1 199 ? 17.432 -6.625 -3.240 1.00 96.38 199 ARG A CA 1
ATOM 1524 C C . ARG A 1 199 ? 16.830 -7.537 -4.308 1.00 96.38 199 ARG A C 1
ATOM 1526 O O . ARG A 1 199 ? 16.707 -7.111 -5.451 1.00 96.38 199 ARG A O 1
ATOM 1533 N N . GLU A 1 200 ? 16.442 -8.754 -3.934 1.00 97.06 200 GLU A N 1
ATOM 1534 C CA . GLU A 1 200 ? 15.748 -9.705 -4.812 1.00 97.06 200 GLU A CA 1
ATOM 1535 C C . GLU A 1 200 ? 14.422 -9.103 -5.297 1.00 97.06 200 GLU A C 1
ATOM 1537 O O . GLU A 1 200 ? 14.190 -9.001 -6.503 1.00 97.06 200 GLU A O 1
ATOM 1542 N N . ILE A 1 201 ? 13.616 -8.596 -4.358 1.00 97.81 201 ILE A N 1
ATOM 1543 C CA . ILE A 1 201 ? 12.322 -7.953 -4.623 1.00 97.81 201 ILE A CA 1
ATOM 1544 C C . ILE A 1 201 ? 12.498 -6.751 -5.556 1.00 97.81 201 ILE A C 1
ATOM 1546 O O . ILE A 1 201 ? 11.792 -6.629 -6.554 1.00 97.81 201 ILE A O 1
ATOM 1550 N N . SER A 1 202 ? 13.488 -5.892 -5.290 1.00 98.38 202 SER A N 1
ATOM 1551 C CA . SER A 1 202 ? 13.794 -4.736 -6.146 1.00 98.38 202 SER A CA 1
ATOM 1552 C C . SER A 1 202 ? 14.164 -5.151 -7.570 1.00 98.38 202 SER A C 1
ATOM 1554 O O . SER A 1 202 ? 13.814 -4.456 -8.521 1.00 98.38 202 SER A O 1
ATOM 1556 N N . GLY A 1 203 ? 14.858 -6.281 -7.733 1.00 98.31 203 GLY A N 1
ATOM 1557 C CA . GLY A 1 203 ? 15.182 -6.847 -9.041 1.00 98.31 203 GLY A CA 1
ATOM 1558 C C . GLY A 1 203 ? 13.935 -7.304 -9.792 1.00 98.31 203 GLY A C 1
ATOM 1559 O O . GLY A 1 203 ? 13.761 -6.939 -10.954 1.00 98.31 203 GLY A O 1
ATOM 1560 N N . GLY A 1 204 ? 13.044 -8.036 -9.117 1.00 98.38 204 GLY A N 1
ATOM 1561 C CA . GLY A 1 204 ? 11.757 -8.459 -9.676 1.00 98.38 204 GLY A CA 1
ATOM 1562 C C . GLY A 1 204 ? 10.867 -7.277 -10.071 1.00 98.38 204 GLY A C 1
ATOM 1563 O O . GLY A 1 204 ? 10.372 -7.223 -11.196 1.00 98.38 204 GLY A O 1
ATOM 1564 N N . ILE A 1 205 ? 10.739 -6.276 -9.197 1.00 98.69 205 ILE A N 1
ATOM 1565 C CA . ILE A 1 205 ? 9.995 -5.040 -9.478 1.00 98.69 205 ILE A CA 1
ATOM 1566 C C . ILE A 1 205 ? 10.594 -4.297 -10.675 1.00 98.69 205 ILE A C 1
ATOM 1568 O O . ILE A 1 205 ? 9.860 -3.870 -11.561 1.00 98.69 205 ILE A O 1
ATOM 1572 N N . ALA A 1 206 ? 11.922 -4.170 -10.749 1.00 98.75 206 ALA A N 1
ATOM 1573 C CA . ALA A 1 206 ? 12.579 -3.505 -11.870 1.00 98.75 206 ALA A CA 1
ATOM 1574 C C . ALA A 1 206 ? 12.278 -4.188 -13.214 1.00 98.75 206 ALA A C 1
ATOM 1576 O O . ALA A 1 206 ? 12.096 -3.492 -14.210 1.00 98.75 206 ALA A O 1
ATOM 1577 N N . VAL A 1 207 ? 12.170 -5.522 -13.254 1.00 98.75 207 VAL A N 1
ATOM 1578 C CA . VAL A 1 207 ? 11.735 -6.255 -14.457 1.00 98.75 207 VAL A CA 1
ATOM 1579 C C . VAL A 1 207 ? 10.322 -5.833 -14.867 1.00 98.75 207 VAL A C 1
ATOM 1581 O O . VAL A 1 207 ? 10.123 -5.442 -16.016 1.00 98.75 207 VAL A O 1
ATOM 1584 N N . GLN A 1 208 ? 9.368 -5.836 -13.932 1.00 98.50 208 GLN A N 1
ATOM 1585 C CA . GLN A 1 208 ? 7.977 -5.441 -14.205 1.00 98.50 208 GLN A CA 1
ATOM 1586 C C . GLN A 1 208 ? 7.874 -3.985 -14.679 1.00 98.50 208 GLN A C 1
ATOM 1588 O O . GLN A 1 208 ? 7.178 -3.676 -15.642 1.00 98.50 208 GLN A O 1
ATOM 1593 N N . VAL A 1 209 ? 8.649 -3.091 -14.069 1.00 98.75 209 VAL A N 1
ATOM 1594 C CA . VAL A 1 209 ? 8.732 -1.676 -14.451 1.00 98.75 209 VAL A CA 1
ATOM 1595 C C . VAL A 1 209 ? 9.279 -1.500 -15.864 1.00 98.75 209 VAL A C 1
ATOM 1597 O O . VAL A 1 209 ? 8.767 -0.677 -16.620 1.00 98.75 209 VAL A O 1
ATOM 1600 N N . ILE A 1 210 ? 10.301 -2.272 -16.248 1.00 98.81 210 ILE A N 1
ATOM 1601 C CA . ILE A 1 210 ? 10.841 -2.250 -17.613 1.00 98.81 210 ILE A CA 1
ATOM 1602 C C . ILE A 1 210 ? 9.770 -2.700 -18.614 1.00 98.81 210 ILE A C 1
ATOM 1604 O O . ILE A 1 210 ? 9.647 -2.083 -19.671 1.00 98.81 210 ILE A O 1
ATOM 1608 N N . ARG A 1 211 ? 8.969 -3.724 -18.289 1.00 98.69 211 ARG A N 1
ATOM 1609 C CA . ARG A 1 211 ? 7.856 -4.170 -19.146 1.00 98.69 211 ARG A CA 1
ATOM 1610 C C . ARG A 1 211 ? 6.771 -3.109 -19.282 1.00 98.69 211 ARG A C 1
ATOM 1612 O O . ARG A 1 211 ? 6.413 -2.767 -20.405 1.00 98.69 211 ARG A O 1
ATOM 1619 N N . ALA A 1 212 ? 6.343 -2.511 -18.174 1.00 98.38 212 ALA A N 1
ATOM 1620 C CA . ALA A 1 212 ? 5.365 -1.425 -18.194 1.00 98.38 212 ALA A CA 1
ATOM 1621 C C . ALA A 1 212 ? 5.863 -0.210 -18.998 1.00 98.38 212 ALA A C 1
ATOM 1623 O O . ALA A 1 212 ? 5.108 0.393 -19.758 1.00 98.38 212 ALA A O 1
ATOM 1624 N N . ALA A 1 213 ? 7.153 0.123 -18.895 1.00 98.75 213 ALA A N 1
ATOM 1625 C CA . ALA A 1 213 ? 7.761 1.189 -19.687 1.00 98.75 213 ALA A CA 1
ATOM 1626 C C . ALA A 1 213 ? 7.796 0.871 -21.193 1.00 98.75 213 ALA A C 1
ATOM 1628 O O . ALA A 1 213 ? 7.600 1.771 -22.013 1.00 98.75 213 ALA A O 1
ATOM 1629 N N . GLN A 1 214 ? 8.047 -0.394 -21.551 1.00 98.62 214 GLN A N 1
ATOM 1630 C CA . GLN A 1 214 ? 8.025 -0.876 -22.935 1.00 98.62 214 GLN A CA 1
ATOM 1631 C C . GLN A 1 214 ? 6.627 -0.792 -23.542 1.00 98.62 214 GLN A C 1
ATOM 1633 O O . GLN A 1 214 ? 6.474 -0.311 -24.665 1.00 98.62 214 GLN A O 1
ATOM 1638 N N . GLU A 1 215 ? 5.617 -1.218 -22.789 1.00 98.19 215 GLU A N 1
ATOM 1639 C CA . GLU A 1 215 ? 4.214 -1.153 -23.194 1.00 98.19 215 GLU A CA 1
ATOM 1640 C C . GLU A 1 215 ? 3.727 0.294 -23.338 1.00 98.19 215 GLU A C 1
ATOM 1642 O O . GLU A 1 215 ? 3.101 0.644 -24.336 1.00 98.19 215 GLU A O 1
ATOM 1647 N N . ALA A 1 216 ? 4.106 1.168 -22.404 1.00 98.06 216 ALA A N 1
ATOM 1648 C CA . ALA A 1 216 ? 3.806 2.596 -22.473 1.00 98.06 216 ALA A CA 1
ATOM 1649 C C . ALA A 1 216 ? 4.617 3.351 -23.549 1.00 98.06 216 ALA A C 1
ATOM 1651 O O . ALA A 1 216 ? 4.396 4.543 -23.762 1.00 98.06 216 ALA A O 1
ATOM 1652 N N . GLY A 1 217 ? 5.577 2.695 -24.214 1.00 98.31 217 GLY A N 1
ATOM 1653 C CA . GLY A 1 217 ? 6.415 3.304 -25.249 1.00 98.31 217 GLY A CA 1
ATOM 1654 C C . GLY A 1 217 ? 7.363 4.390 -24.729 1.00 98.31 217 GLY A C 1
ATOM 1655 O O . GLY A 1 217 ? 7.783 5.257 -25.498 1.00 98.31 217 GLY A O 1
ATOM 1656 N N . VAL A 1 218 ? 7.695 4.366 -23.435 1.00 98.62 218 VAL A N 1
ATOM 1657 C CA . VAL A 1 218 ? 8.581 5.353 -22.795 1.00 98.62 218 VAL A CA 1
ATOM 1658 C C . VAL A 1 218 ? 10.011 4.841 -22.603 1.00 98.62 218 VAL A C 1
ATOM 1660 O O . VAL A 1 218 ? 10.889 5.631 -22.248 1.00 98.62 218 VAL A O 1
ATOM 1663 N N . ASP A 1 219 ? 10.281 3.554 -22.848 1.00 98.56 219 ASP A N 1
ATOM 1664 C CA . ASP A 1 219 ? 11.632 2.985 -22.839 1.00 98.56 219 ASP A CA 1
ATOM 1665 C C . ASP A 1 219 ? 12.474 3.474 -24.031 1.00 98.56 219 ASP A C 1
ATOM 1667 O O . ASP A 1 219 ? 11.985 3.703 -25.136 1.00 98.56 219 ASP A O 1
ATOM 1671 N N . ARG A 1 220 ? 13.787 3.618 -23.822 1.00 98.50 220 ARG A N 1
ATOM 1672 C CA . ARG A 1 220 ? 14.743 4.029 -24.871 1.00 98.50 220 ARG A CA 1
ATOM 1673 C C . ARG A 1 220 ? 15.926 3.077 -24.986 1.00 98.50 220 ARG A C 1
ATOM 1675 O O . ARG A 1 220 ? 16.994 3.461 -25.468 1.00 98.50 220 ARG A O 1
ATOM 1682 N N . TYR A 1 221 ? 15.751 1.831 -24.548 1.00 97.69 221 TYR A N 1
ATOM 1683 C CA . TYR A 1 221 ? 16.746 0.778 -24.720 1.00 97.69 221 TYR A CA 1
ATOM 1684 C C . TYR A 1 221 ? 16.137 -0.492 -25.344 1.00 97.69 221 TYR A C 1
ATOM 1686 O O . TYR A 1 221 ? 15.879 -1.470 -24.639 1.00 97.69 221 TYR A O 1
ATOM 1694 N N . PRO A 1 222 ? 15.942 -0.507 -26.680 1.00 95.31 222 PRO A N 1
ATOM 1695 C CA . PRO A 1 222 ? 15.193 -1.560 -27.373 1.00 95.31 222 PRO A CA 1
ATOM 1696 C C . PRO A 1 222 ? 15.761 -2.975 -27.219 1.00 95.31 222 PRO A C 1
ATOM 1698 O O . PRO A 1 222 ? 15.018 -3.944 -27.336 1.00 95.31 222 PRO A O 1
ATOM 1701 N N . GLU A 1 223 ? 17.059 -3.122 -26.936 1.00 97.00 223 GLU A N 1
ATOM 1702 C CA . GLU A 1 223 ? 17.687 -4.436 -26.749 1.00 97.00 223 GLU A CA 1
ATOM 1703 C C . GLU A 1 223 ? 17.079 -5.221 -25.576 1.00 97.00 223 GLU A C 1
ATOM 1705 O O . GLU A 1 223 ? 17.000 -6.446 -25.643 1.00 97.00 22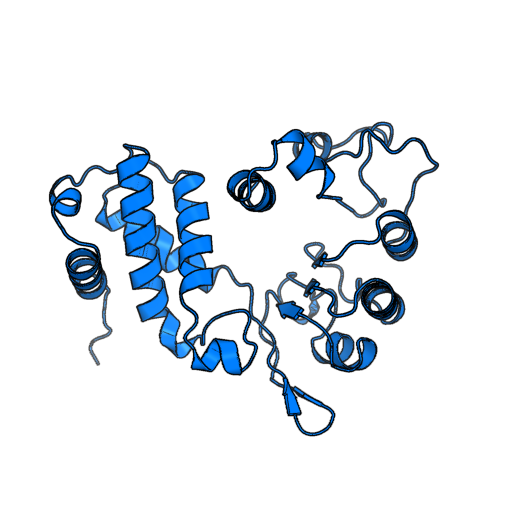3 GLU A O 1
ATOM 1710 N N . LEU A 1 224 ? 16.560 -4.540 -24.545 1.00 97.75 224 LEU A N 1
ATOM 1711 C CA . LEU A 1 224 ? 15.887 -5.203 -23.421 1.00 97.75 224 LEU A CA 1
ATOM 1712 C C . LEU A 1 224 ? 14.566 -5.875 -23.826 1.00 97.75 224 LEU A C 1
ATOM 1714 O O . LEU A 1 224 ? 14.108 -6.785 -23.140 1.00 97.75 224 LEU A O 1
ATOM 1718 N N . ARG A 1 225 ? 13.948 -5.467 -24.943 1.00 97.62 225 ARG A N 1
ATOM 1719 C CA . ARG A 1 225 ? 12.697 -6.070 -25.439 1.00 97.62 225 ARG A CA 1
ATOM 1720 C C . ARG A 1 225 ? 12.903 -7.496 -25.952 1.00 97.62 225 ARG A C 1
ATOM 1722 O O . ARG A 1 225 ? 11.954 -8.267 -25.990 1.00 97.62 225 ARG A O 1
ATOM 1729 N N . LYS A 1 226 ? 14.135 -7.844 -26.340 1.00 97.56 226 LYS A N 1
ATOM 1730 C CA . LYS A 1 226 ? 14.497 -9.172 -26.862 1.00 97.56 226 LYS A CA 1
ATOM 1731 C C . LYS A 1 226 ? 14.756 -10.199 -25.756 1.00 97.56 226 LYS A C 1
ATOM 1733 O O . LYS A 1 226 ? 14.825 -11.384 -26.051 1.00 97.56 226 LYS A O 1
ATOM 1738 N N . MET A 1 227 ? 14.943 -9.746 -24.516 1.00 98.38 227 MET A N 1
ATOM 1739 C CA . MET A 1 227 ? 15.196 -10.616 -23.369 1.00 98.38 227 MET A CA 1
ATOM 1740 C C . MET A 1 227 ? 13.878 -11.197 -22.860 1.00 98.38 227 MET A C 1
ATOM 1742 O O . MET A 1 227 ? 12.892 -10.470 -22.747 1.00 98.38 227 MET A O 1
ATOM 1746 N N . SER A 1 228 ? 13.873 -12.472 -22.487 1.00 98.31 228 SER A N 1
ATOM 1747 C CA . SER A 1 228 ? 12.854 -13.051 -21.604 1.00 98.31 228 SER A CA 1
ATOM 1748 C C . SER A 1 228 ? 12.920 -12.424 -20.206 1.00 98.31 228 SER A C 1
ATOM 1750 O O . SER A 1 228 ? 13.913 -11.792 -19.843 1.00 98.31 228 SER A O 1
ATOM 1752 N N . ASP A 1 229 ? 11.890 -12.615 -19.382 1.00 97.94 229 ASP A N 1
ATOM 1753 C CA . ASP A 1 229 ? 11.884 -12.073 -18.014 1.00 97.94 229 ASP A CA 1
ATOM 1754 C C . ASP A 1 229 ? 13.008 -12.653 -17.146 1.00 97.94 229 ASP A C 1
ATOM 1756 O O . ASP A 1 229 ? 13.608 -11.932 -16.351 1.00 97.94 229 ASP A O 1
ATOM 1760 N N . ALA A 1 230 ? 13.371 -13.923 -17.351 1.00 98.12 230 ALA A N 1
ATOM 1761 C CA . ALA A 1 230 ? 14.493 -14.551 -16.655 1.00 98.12 230 ALA A CA 1
ATOM 1762 C C . ALA A 1 230 ? 15.846 -13.929 -17.051 1.00 98.12 230 ALA A C 1
ATOM 1764 O O . ALA A 1 230 ? 16.692 -13.651 -16.196 1.00 98.12 230 ALA A O 1
ATOM 1765 N N . GLU A 1 231 ? 16.056 -13.673 -18.345 1.00 98.56 231 GLU A N 1
ATOM 1766 C CA . GLU A 1 231 ? 17.260 -12.992 -18.838 1.00 98.56 231 GLU A CA 1
ATOM 1767 C C . GLU A 1 231 ? 17.315 -11.541 -18.363 1.00 98.56 231 GLU A C 1
ATOM 1769 O O . GLU A 1 231 ? 18.375 -11.066 -17.946 1.00 98.56 231 GLU A O 1
ATOM 1774 N N . LEU A 1 232 ? 16.170 -10.856 -18.369 1.00 98.38 232 LEU A N 1
ATOM 1775 C CA . LEU A 1 232 ? 16.052 -9.484 -17.904 1.00 98.38 232 LEU A CA 1
ATOM 1776 C C . LEU A 1 232 ? 16.333 -9.388 -16.400 1.00 98.38 232 LEU A C 1
ATOM 1778 O O . LEU A 1 232 ? 17.094 -8.516 -15.989 1.00 98.38 232 LEU A O 1
ATOM 1782 N N . LEU A 1 233 ? 15.833 -10.322 -15.584 1.00 98.44 233 LEU A N 1
ATOM 1783 C CA . LEU A 1 233 ? 16.137 -10.386 -14.152 1.00 98.44 233 LEU A CA 1
ATOM 1784 C C . LEU A 1 233 ? 17.633 -10.605 -13.890 1.00 98.44 233 LEU A C 1
ATOM 1786 O O . LEU A 1 233 ? 18.213 -9.950 -13.018 1.00 98.44 233 LEU A O 1
ATOM 1790 N N . LYS A 1 234 ? 18.281 -11.484 -14.667 1.00 98.19 234 LYS A N 1
ATOM 1791 C CA . LYS A 1 234 ? 19.733 -11.701 -14.593 1.00 98.19 234 LYS A CA 1
ATOM 1792 C C . LYS A 1 234 ? 20.504 -10.438 -14.982 1.00 98.19 234 LYS A C 1
ATOM 1794 O O . LYS A 1 234 ? 21.465 -10.078 -14.302 1.00 98.19 234 LYS A O 1
ATOM 1799 N N . PHE A 1 235 ? 20.079 -9.752 -16.045 1.00 98.44 235 PHE A N 1
ATOM 1800 C CA . PHE A 1 235 ? 20.660 -8.479 -16.469 1.00 98.44 235 PHE A CA 1
ATOM 1801 C C . PHE A 1 235 ? 20.524 -7.412 -15.377 1.00 98.44 235 PHE A C 1
ATOM 1803 O O . PHE A 1 235 ? 21.526 -6.821 -14.985 1.00 98.44 235 PHE A O 1
ATOM 1810 N N . VAL A 1 236 ? 19.314 -7.207 -14.851 1.00 98.25 236 VAL A N 1
ATOM 1811 C CA . VAL A 1 236 ? 19.008 -6.235 -13.791 1.00 98.25 236 VAL A CA 1
ATOM 1812 C C . VAL A 1 236 ? 19.847 -6.510 -12.545 1.00 98.25 236 VAL A C 1
ATOM 1814 O O . VAL A 1 236 ? 20.540 -5.615 -12.061 1.00 98.25 236 VAL A O 1
ATOM 1817 N N . SER A 1 237 ? 19.852 -7.756 -12.066 1.00 96.81 237 SER A N 1
ATOM 1818 C CA . SER A 1 237 ? 20.640 -8.169 -10.898 1.00 96.81 237 SER A CA 1
ATOM 1819 C C . SER A 1 237 ? 22.135 -7.914 -11.104 1.00 96.81 237 SER A C 1
ATOM 1821 O O . SER A 1 237 ? 22.804 -7.394 -10.215 1.00 96.81 237 SER A O 1
ATOM 1823 N N . GLY A 1 238 ? 22.652 -8.191 -12.307 1.00 96.81 238 GLY A N 1
ATOM 1824 C CA . GLY A 1 238 ? 24.043 -7.922 -12.678 1.00 96.81 238 GLY A CA 1
ATOM 1825 C C . GLY A 1 238 ? 24.409 -6.435 -12.790 1.00 96.81 238 GLY A C 1
ATOM 1826 O O . GLY A 1 238 ? 25.588 -6.110 -12.922 1.00 96.81 238 GLY A O 1
ATOM 1827 N N . LYS A 1 239 ? 23.429 -5.524 -12.752 1.00 97.06 239 LYS A N 1
ATOM 1828 C CA . LYS A 1 239 ? 23.637 -4.067 -12.747 1.00 97.06 239 LYS A CA 1
ATOM 1829 C C . LYS A 1 239 ? 23.511 -3.439 -11.362 1.00 97.06 239 LYS A C 1
ATOM 1831 O O . LYS A 1 239 ? 23.812 -2.256 -11.218 1.00 97.06 239 LYS A O 1
ATOM 1836 N N . MET A 1 240 ? 23.090 -4.197 -10.352 1.00 96.31 240 MET A N 1
ATOM 1837 C CA . MET A 1 240 ? 23.049 -3.695 -8.984 1.00 96.31 240 MET A CA 1
ATOM 1838 C C . MET A 1 240 ? 24.464 -3.552 -8.427 1.00 96.31 240 MET A C 1
ATOM 1840 O O . MET A 1 240 ? 25.279 -4.467 -8.524 1.00 96.31 240 MET A O 1
ATOM 1844 N N . TRP A 1 241 ? 24.745 -2.416 -7.791 1.00 94.44 241 TRP A N 1
ATOM 1845 C CA . TRP A 1 241 ? 26.005 -2.230 -7.081 1.00 94.44 241 TRP A CA 1
ATOM 1846 C C . TRP A 1 241 ? 26.101 -3.183 -5.882 1.00 94.44 241 TRP A C 1
ATOM 1848 O O . TRP A 1 241 ? 25.115 -3.412 -5.166 1.00 94.44 241 TRP A O 1
ATOM 1858 N N . THR A 1 242 ? 27.301 -3.711 -5.659 1.00 90.56 242 THR A N 1
ATOM 1859 C CA . THR A 1 242 ? 27.637 -4.571 -4.523 1.00 90.56 242 THR A CA 1
ATOM 1860 C C . THR A 1 242 ? 28.807 -3.933 -3.779 1.00 90.56 242 THR A C 1
ATOM 1862 O O . THR A 1 242 ? 29.816 -3.635 -4.426 1.00 90.56 242 THR A O 1
ATOM 1865 N N . PRO A 1 243 ? 28.698 -3.709 -2.457 1.00 89.38 243 PRO A N 1
ATOM 1866 C CA . PRO A 1 243 ? 29.825 -3.228 -1.673 1.00 89.38 243 PRO A CA 1
ATOM 1867 C C . PRO A 1 243 ? 30.971 -4.236 -1.757 1.00 89.38 243 PRO A C 1
ATOM 1869 O O . PRO A 1 243 ? 30.774 -5.421 -1.492 1.00 89.38 243 PRO A O 1
ATOM 1872 N N . GLN A 1 244 ? 32.157 -3.769 -2.142 1.00 86.56 244 GLN A N 1
ATOM 1873 C CA . GLN A 1 244 ? 33.387 -4.531 -1.955 1.00 86.56 244 GLN A CA 1
ATOM 1874 C C . GLN A 1 244 ? 33.905 -4.211 -0.553 1.00 86.56 244 GLN A C 1
ATOM 1876 O O . GLN A 1 244 ? 34.013 -3.034 -0.202 1.00 86.56 244 GLN A O 1
ATOM 1881 N N . ILE A 1 245 ? 34.122 -5.258 0.243 1.00 68.88 245 ILE A N 1
ATOM 1882 C CA . ILE A 1 245 ? 34.752 -5.179 1.567 1.00 68.88 245 ILE A CA 1
ATOM 1883 C C . ILE A 1 245 ? 36.265 -5.146 1.375 1.00 68.88 245 ILE A C 1
ATOM 1885 O O . ILE A 1 245 ? 36.747 -5.932 0.526 1.00 68.88 245 ILE A O 1
#

Organism: NCBI:txid2018698

InterPro domains:
  IPR001891 Malic oxidoreductase [PIRSF000106] (4-244)
  IPR012302 Malic enzyme, NAD-binding [PF03949] (3-213)
  IPR012302 Malic enzyme, NAD-binding [SM00919] (3-214)
  IPR036291 NAD(P)-binding domain superfamily [SSF51735] (2-244)

Foldseek 3Di:
DQQLVVVVVVPDDSVVSLVLDWDAAQQGTAAPPPPDDDPVSVSSHHDPDDDDGDGQVLVVCVVNLHQEDAAPHLQAQSCPLSNLLSNLVSDVAGEYEQADDDPRSGNDDPVSNCVSNVNRYQAEYCYADDWDQHPNDTAHHHHPHCLLQCLLLVLLCVVLVFPDQDPLLSNLSVVLQQVPDDPVCVVSVYRGHDVVCSLVSSLSSSLSSNVSSVVVVRGDPCVLVPDDSVRSSVVSSVPDDDDDD

Mean predicted aligned error: 3.74 Å

Solvent-accessible surface area (backbone atoms only — not comparable to full-atom values): 13774 Å² total; per-residue (Å²): 122,63,76,44,47,58,36,38,75,75,68,38,52,72,67,61,28,48,73,74,48,83,50,70,56,100,80,13,62,45,34,56,86,78,63,95,68,58,73,85,50,55,79,49,28,33,77,88,53,84,73,78,90,48,52,54,68,61,62,44,44,71,71,67,59,58,62,65,48,77,38,81,74,58,45,51,53,71,50,35,69,67,47,42,34,49,38,35,72,72,24,92,62,18,34,47,26,26,42,15,68,57,63,86,20,15,16,47,54,70,65,56,49,31,62,48,29,73,68,34,57,50,45,31,18,35,36,86,70,76,69,42,82,53,97,94,38,81,44,68,62,22,60,66,39,65,79,68,39,54,59,4,44,50,50,12,39,60,73,26,46,37,79,62,88,51,70,60,27,54,50,31,23,53,52,36,53,67,70,57,51,46,77,66,44,52,74,72,64,47,81,52,62,66,73,93,45,49,68,61,50,19,30,53,11,12,45,38,17,35,50,35,28,53,75,71,66,32,42,67,43,74,74,63,75,76,45,54,72,70,54,40,36,53,52,49,53,74,66,56,91,72,90,83,130

pLDDT: mean 95.13, std 4.14, range [68.75, 98.81]

Radius of gyration: 20.36 Å; Cα contacts (8 Å, |Δi|>4): 374; chains: 1; bounding box: 62×45×50 Å

Secondary structure (DSSP, 8-state):
-HHHHHHHHTT--HHHHHHT---EETTEE-BTTSS---HHHHTT-BSS--SS---SHHHHHHHH--SEEEE-S--TT-S-HHHHHHHHHH-SS-EEEE--SSGGG-SS-HHHHHHHTTT--EEEESS----EEETTEEE--EE--GGGTHHHHHHHHHHTT-SS--HHHHHHHHHHHHTT--HHHHHTT-SS--GGGHHHHHHHHHHHHHHHHHHTT----GGGGGS-HHHHHHHHHTTS-----

Sequence (245 aa):
MQLMSFFTLEGLSEQEARERIYLVDSQGLIYTGRGALAEHKEYFARRDYTGPPIKNLLDVLQYVKPTALMGLSTSSGAFSTEVIQTMAALNPLPIIFPLSNPVKLSECTFEDAVTHTNGKVLFASGSPFHELQFQGRTLYPGQGNNMYIFPGLGLGSILARCSSVTDSMVEASSLGLANSLTPQEEAMGLLYPQIERIREISGGIAVQVIRAAQEAGVDRYPELRKMSDAELLKFVSGKMWTPQI